Protein AF-A0A812YPP9-F1 (afdb_monomer)

pLDDT: mean 73.92, std 15.11, range [42.84, 91.38]

Mean predicted aligned error: 13.45 Å

Structure (mmCIF, N/CA/C/O backbone):
data_AF-A0A812YPP9-F1
#
_entry.id   AF-A0A812YPP9-F1
#
loop_
_atom_site.group_PDB
_atom_site.id
_atom_site.type_symbol
_atom_site.label_atom_id
_atom_site.label_alt_id
_atom_site.label_comp_id
_atom_site.label_asym_id
_atom_site.label_entity_id
_atom_site.label_seq_id
_atom_site.pdbx_PDB_ins_code
_atom_site.Cartn_x
_atom_site.Cartn_y
_atom_site.Cartn_z
_atom_site.occupancy
_atom_site.B_iso_or_equiv
_atom_site.auth_seq_id
_atom_site.auth_comp_id
_atom_site.auth_asym_id
_atom_site.auth_atom_id
_atom_site.pdbx_PDB_model_num
ATOM 1 N N . MET A 1 1 ? -14.961 -15.047 36.875 1.00 61.28 1 MET A N 1
ATOM 2 C CA . MET A 1 1 ? -14.363 -13.743 36.516 1.00 61.28 1 MET A CA 1
ATOM 3 C C . MET A 1 1 ? -15.238 -12.659 37.093 1.00 61.28 1 MET A C 1
ATOM 5 O O . MET A 1 1 ? -16.449 -12.735 36.910 1.00 61.28 1 MET A O 1
ATOM 9 N N . GLN A 1 2 ? -14.657 -11.717 37.831 1.00 86.06 2 GLN A N 1
ATOM 10 C CA . GLN A 1 2 ? -15.403 -10.558 38.313 1.00 86.06 2 GLN A CA 1
ATOM 11 C C . GLN A 1 2 ? -15.608 -9.584 37.143 1.00 86.06 2 GLN A C 1
ATOM 13 O O . GLN A 1 2 ? -14.810 -9.573 36.206 1.00 86.06 2 GLN A O 1
ATOM 18 N N . SER A 1 3 ? -16.679 -8.783 37.171 1.00 84.62 3 SER A N 1
ATOM 19 C CA . SER A 1 3 ? -16.986 -7.816 36.100 1.00 84.62 3 SER A CA 1
ATOM 20 C C . SER A 1 3 ? -15.783 -6.920 35.783 1.00 84.62 3 SER A C 1
ATOM 22 O O . SER A 1 3 ? -15.477 -6.711 34.615 1.00 84.62 3 SER A O 1
ATOM 24 N N . ALA A 1 4 ? -15.055 -6.485 36.818 1.00 85.12 4 ALA A N 1
ATOM 25 C CA . ALA A 1 4 ? -13.872 -5.632 36.711 1.00 85.12 4 ALA A CA 1
ATOM 26 C C . ALA A 1 4 ? -12.718 -6.265 35.908 1.00 85.12 4 ALA A C 1
ATOM 28 O O . ALA A 1 4 ? -12.114 -5.586 35.081 1.00 85.12 4 ALA A O 1
ATOM 29 N N . ASP A 1 5 ? -12.443 -7.563 36.083 1.00 85.69 5 ASP A N 1
ATOM 30 C CA . ASP A 1 5 ? -11.369 -8.255 35.348 1.00 85.69 5 ASP A CA 1
ATOM 31 C C . ASP A 1 5 ? -11.641 -8.252 33.838 1.00 85.69 5 ASP A C 1
ATOM 33 O O . ASP A 1 5 ? -10.737 -8.081 33.019 1.00 85.69 5 ASP A O 1
ATOM 37 N N . MET A 1 6 ? -12.914 -8.420 33.467 1.00 83.19 6 MET A N 1
ATOM 38 C CA . MET A 1 6 ? -13.353 -8.386 32.075 1.00 83.19 6 MET A CA 1
ATOM 39 C C . MET A 1 6 ? -13.242 -6.976 31.483 1.00 83.19 6 MET A C 1
ATOM 41 O O . MET A 1 6 ? -12.808 -6.833 30.341 1.00 83.19 6 MET A O 1
ATOM 45 N N . GLU A 1 7 ? -13.593 -5.935 32.248 1.00 83.56 7 GLU A N 1
ATOM 46 C CA . GLU A 1 7 ? -13.455 -4.538 31.809 1.00 83.56 7 GLU A CA 1
ATOM 47 C C . GLU A 1 7 ? -12.002 -4.175 31.491 1.00 83.56 7 GLU A C 1
ATOM 49 O O . GLU A 1 7 ? -11.736 -3.502 30.490 1.00 83.56 7 GLU A O 1
ATOM 54 N N . ILE A 1 8 ? -11.077 -4.626 32.344 1.00 84.94 8 ILE A N 1
ATOM 55 C CA . ILE A 1 8 ? -9.637 -4.410 32.190 1.00 84.94 8 ILE A CA 1
ATOM 56 C C . ILE A 1 8 ? -9.137 -5.148 30.948 1.00 84.94 8 ILE A C 1
ATOM 58 O O . ILE A 1 8 ? -8.494 -4.538 30.097 1.00 84.94 8 ILE A O 1
ATOM 62 N N . ALA A 1 9 ? -9.488 -6.429 30.792 1.00 83.62 9 ALA A N 1
ATOM 63 C CA . ALA A 1 9 ? -9.069 -7.229 29.643 1.00 83.62 9 ALA A CA 1
ATOM 64 C C . ALA A 1 9 ? -9.559 -6.647 28.304 1.00 83.62 9 ALA A C 1
ATOM 66 O O . ALA A 1 9 ? -8.799 -6.585 27.336 1.00 83.62 9 ALA A O 1
ATOM 67 N N . LEU A 1 10 ? -10.810 -6.179 28.244 1.00 82.00 10 LEU A N 1
ATOM 68 C CA . LEU A 1 10 ? -11.369 -5.548 27.045 1.00 82.00 10 LEU A CA 1
ATOM 69 C C . LEU A 1 10 ? -10.687 -4.218 26.722 1.00 82.00 10 LEU A C 1
ATOM 71 O O . LEU A 1 10 ? -10.383 -3.954 25.558 1.00 82.00 10 LEU A O 1
ATOM 75 N N . PHE A 1 11 ? -10.415 -3.398 27.739 1.00 83.62 11 PHE A N 1
ATOM 76 C CA . PHE A 1 11 ? -9.681 -2.149 27.556 1.00 83.62 11 PHE A CA 1
ATOM 77 C C . PHE A 1 11 ? -8.270 -2.401 27.013 1.00 83.62 11 PHE A C 1
ATOM 79 O O . PHE A 1 11 ? -7.888 -1.794 26.012 1.00 83.62 11 PHE A O 1
ATOM 86 N N . SER A 1 12 ? -7.530 -3.343 27.610 1.00 85.75 12 SER A N 1
ATOM 87 C CA . SER A 1 12 ? -6.204 -3.749 27.130 1.00 85.75 12 SER A CA 1
ATOM 88 C C . SER A 1 12 ? -6.252 -4.251 25.687 1.00 85.75 12 SER A C 1
ATOM 90 O O . SER A 1 12 ? -5.455 -3.809 24.864 1.00 85.75 12 SER A O 1
ATOM 92 N N . CYS A 1 13 ? -7.235 -5.085 25.338 1.00 84.50 13 CYS A N 1
ATOM 93 C CA . CYS A 1 13 ? -7.406 -5.584 23.973 1.00 84.50 13 CYS A CA 1
ATOM 94 C C . CYS A 1 13 ? -7.647 -4.451 22.955 1.00 84.50 13 CYS A C 1
ATOM 96 O O . CYS A 1 13 ? -7.034 -4.426 21.885 1.00 84.50 13 CYS A O 1
ATOM 98 N N . LEU A 1 14 ? -8.505 -3.479 23.284 1.00 83.88 14 LEU A N 1
ATOM 99 C CA . LEU A 1 14 ? -8.743 -2.315 22.423 1.00 83.88 14 LEU A CA 1
ATOM 100 C C . LEU A 1 14 ? -7.491 -1.444 22.271 1.00 83.88 14 LEU A C 1
ATOM 102 O O . LEU A 1 14 ? -7.200 -0.958 21.171 1.00 83.88 14 LEU A O 1
ATOM 106 N N . GLN A 1 15 ? -6.750 -1.253 23.360 1.00 86.44 15 GLN A N 1
ATOM 107 C CA . GLN A 1 15 ? -5.508 -0.493 23.359 1.00 86.44 15 GLN A CA 1
ATOM 108 C C . GLN A 1 15 ? -4.454 -1.160 22.468 1.00 86.44 15 GLN A C 1
ATOM 110 O O . GLN A 1 15 ? -3.922 -0.504 21.575 1.00 86.44 15 GLN A O 1
ATOM 115 N N . GLU A 1 16 ? -4.224 -2.465 22.633 1.00 88.00 16 GLU A N 1
ATOM 116 C CA . GLU A 1 16 ? -3.312 -3.252 21.794 1.00 88.00 16 GLU A CA 1
ATOM 117 C C . GLU A 1 16 ? -3.699 -3.185 20.315 1.00 88.00 16 GLU A C 1
ATOM 119 O O . GLU A 1 16 ? -2.850 -2.935 19.456 1.00 88.00 16 GLU A O 1
ATOM 124 N N . ARG A 1 17 ? -4.995 -3.327 20.007 1.00 87.75 17 ARG A N 1
ATOM 125 C CA . ARG A 1 17 ? -5.511 -3.182 18.640 1.00 87.75 17 ARG A CA 1
ATOM 126 C C . ARG A 1 17 ? -5.185 -1.809 18.054 1.00 87.75 17 ARG A C 1
ATOM 128 O O . ARG A 1 17 ? -4.778 -1.720 16.898 1.00 87.75 17 ARG A O 1
ATOM 135 N N . THR A 1 18 ? -5.357 -0.746 18.833 1.00 88.25 18 THR A N 1
ATOM 136 C CA . THR A 1 18 ? -5.074 0.627 18.387 1.00 88.25 18 THR A CA 1
ATOM 137 C C . THR A 1 18 ? -3.580 0.841 18.160 1.00 88.25 18 THR A C 1
ATOM 139 O O . THR A 1 18 ? -3.194 1.415 17.145 1.00 88.25 18 THR A O 1
ATOM 142 N N . SER A 1 19 ? -2.728 0.314 19.043 1.00 89.38 19 SER A N 1
ATOM 143 C CA . SER A 1 19 ? -1.274 0.340 18.859 1.00 89.38 19 SER A CA 1
ATOM 144 C C . SER A 1 19 ? -0.834 -0.418 17.604 1.00 89.38 19 SER A C 1
ATOM 146 O O . SER A 1 19 ? 0.008 0.077 16.858 1.00 89.38 19 SER A O 1
ATOM 148 N N . LEU A 1 20 ? -1.428 -1.583 17.327 1.00 88.88 20 LEU A N 1
ATOM 149 C CA . LEU A 1 20 ? -1.139 -2.357 16.118 1.00 88.88 20 LEU A CA 1
ATOM 150 C C . LEU A 1 20 ? -1.561 -1.610 14.845 1.00 88.88 20 LEU A C 1
ATOM 152 O O . LEU A 1 20 ? -0.815 -1.584 13.868 1.00 88.88 20 LEU A O 1
ATOM 156 N N . LEU A 1 21 ? -2.741 -0.985 14.861 1.00 88.88 21 LEU A N 1
ATOM 157 C CA . LEU A 1 21 ? -3.223 -0.142 13.767 1.00 88.88 21 LEU A CA 1
ATOM 158 C C . LEU A 1 21 ? -2.260 1.012 13.484 1.00 88.88 21 LEU A C 1
ATOM 160 O O . LEU A 1 21 ? -1.874 1.206 12.334 1.00 88.88 21 LEU A O 1
ATOM 164 N N . GLN A 1 22 ? -1.820 1.723 14.524 1.00 91.38 22 GLN A N 1
ATOM 165 C CA . GLN A 1 22 ? -0.862 2.816 14.373 1.00 91.38 22 GLN A CA 1
ATOM 166 C C . GLN A 1 22 ? 0.475 2.326 13.808 1.00 91.38 22 GLN A C 1
ATOM 168 O O . GLN A 1 22 ? 0.988 2.907 12.857 1.00 91.38 22 GLN A O 1
ATOM 173 N N . PHE A 1 23 ? 0.994 1.204 14.315 1.00 90.38 23 PHE A N 1
ATOM 174 C CA . PHE A 1 23 ? 2.202 0.586 13.771 1.00 90.38 23 PHE A CA 1
ATOM 175 C C . PHE A 1 23 ? 2.061 0.256 12.276 1.00 90.38 23 PHE A C 1
ATOM 177 O O . PHE A 1 23 ? 2.985 0.496 11.498 1.00 90.38 23 PHE A O 1
ATOM 184 N N . MET A 1 24 ? 0.907 -0.267 11.847 1.00 88.12 24 MET A N 1
ATOM 185 C CA . MET A 1 24 ? 0.655 -0.533 10.428 1.00 88.12 24 MET A CA 1
ATOM 186 C C . MET A 1 24 ? 0.597 0.751 9.600 1.00 88.12 24 MET A C 1
ATOM 188 O O . MET A 1 24 ? 1.150 0.770 8.504 1.00 88.12 24 MET A O 1
ATOM 192 N N . VAL A 1 25 ? -0.022 1.821 10.104 1.00 89.75 25 VAL A N 1
ATOM 193 C CA . VAL A 1 25 ? -0.017 3.136 9.441 1.00 89.75 25 VAL A CA 1
ATOM 194 C C . VAL A 1 25 ? 1.412 3.636 9.251 1.00 89.75 25 VAL A C 1
ATOM 196 O O . VAL A 1 25 ? 1.770 4.043 8.143 1.00 89.75 25 VAL A O 1
ATOM 199 N N . ASP A 1 26 ? 2.238 3.567 10.294 1.00 90.06 26 ASP A N 1
ATOM 200 C CA . ASP A 1 26 ? 3.627 4.025 10.256 1.00 90.06 26 ASP A CA 1
ATOM 201 C C . ASP A 1 26 ? 4.450 3.198 9.255 1.00 90.06 26 ASP A C 1
ATOM 203 O O . ASP A 1 26 ? 5.167 3.753 8.418 1.00 90.06 26 ASP A O 1
ATOM 207 N N . LEU A 1 27 ? 4.290 1.869 9.272 1.00 87.38 27 LEU A N 1
ATOM 208 C CA . LEU A 1 27 ? 4.942 0.957 8.331 1.00 87.38 27 LEU A CA 1
ATOM 209 C C . LEU A 1 27 ? 4.521 1.233 6.881 1.00 87.38 27 LEU A C 1
ATOM 211 O O . LEU A 1 27 ? 5.375 1.349 6.001 1.00 87.38 27 LEU A O 1
ATOM 215 N N . LEU A 1 28 ? 3.218 1.343 6.616 1.00 86.56 28 LEU A N 1
ATOM 216 C CA . LEU A 1 28 ? 2.691 1.603 5.276 1.00 86.56 28 LEU A CA 1
ATOM 217 C C . LEU A 1 28 ? 3.130 2.976 4.754 1.00 86.56 28 LEU A C 1
ATOM 219 O O . LEU A 1 28 ? 3.495 3.099 3.586 1.00 86.56 28 LEU A O 1
ATOM 223 N N . SER A 1 29 ? 3.165 3.988 5.621 1.00 86.69 29 SER A N 1
ATOM 224 C CA . SER A 1 29 ? 3.647 5.331 5.283 1.00 86.69 29 SER A CA 1
ATOM 225 C C . SER A 1 29 ? 5.145 5.327 4.970 1.00 86.69 29 SER A C 1
ATOM 227 O O . SER A 1 29 ? 5.577 5.923 3.981 1.00 86.69 29 SER A O 1
ATOM 229 N N . ALA A 1 30 ? 5.947 4.592 5.749 1.00 85.81 30 ALA A N 1
ATOM 230 C CA . ALA A 1 30 ? 7.367 4.404 5.467 1.00 85.81 30 ALA A CA 1
ATOM 231 C C . ALA A 1 30 ? 7.578 3.721 4.104 1.00 85.81 30 ALA A C 1
ATOM 233 O O . ALA A 1 30 ? 8.370 4.191 3.284 1.00 85.81 30 ALA A O 1
ATOM 234 N N . LEU A 1 31 ? 6.814 2.668 3.802 1.00 83.44 31 LEU A N 1
ATOM 235 C CA . LEU A 1 31 ? 6.856 2.007 2.495 1.00 83.44 31 LEU A CA 1
ATOM 236 C C . LEU A 1 31 ? 6.439 2.943 1.357 1.00 83.44 31 LEU A C 1
ATOM 238 O O . LEU A 1 31 ? 7.065 2.926 0.299 1.00 83.44 31 LEU A O 1
ATOM 242 N N . GLN A 1 32 ? 5.444 3.805 1.577 1.00 83.81 32 GLN A N 1
ATOM 243 C CA . GLN A 1 32 ? 5.037 4.808 0.599 1.00 83.81 32 GLN A CA 1
ATOM 244 C C . GLN A 1 32 ? 6.221 5.703 0.212 1.00 83.81 32 GLN A C 1
ATOM 246 O O . GLN A 1 32 ? 6.510 5.860 -0.971 1.00 83.81 32 GLN A O 1
ATOM 251 N N . THR A 1 33 ? 6.966 6.232 1.186 1.00 81.94 33 THR A N 1
ATOM 252 C CA . THR A 1 33 ? 8.121 7.101 0.890 1.00 81.94 33 THR A CA 1
ATOM 253 C C . THR A 1 33 ? 9.187 6.420 0.025 1.00 81.94 33 THR A C 1
ATOM 255 O O . THR A 1 33 ? 9.741 7.059 -0.869 1.00 81.94 33 THR A O 1
ATOM 258 N N . LEU A 1 34 ? 9.403 5.109 0.196 1.00 76.75 34 LEU A N 1
ATOM 259 C CA . LEU A 1 34 ? 10.328 4.324 -0.632 1.00 76.75 34 LEU A CA 1
ATOM 260 C C . LEU A 1 34 ? 9.875 4.188 -2.094 1.00 76.75 34 LEU A C 1
ATOM 262 O O . LEU A 1 34 ? 10.718 4.080 -2.984 1.00 76.75 34 LEU A O 1
ATOM 266 N N . PHE A 1 35 ? 8.566 4.188 -2.358 1.00 71.81 35 PHE A N 1
ATOM 267 C CA . PHE A 1 35 ? 8.031 4.062 -3.716 1.00 71.81 35 PHE A CA 1
ATOM 268 C C . PHE A 1 35 ? 7.999 5.387 -4.489 1.00 71.81 35 PHE A C 1
ATOM 270 O O . PHE A 1 35 ? 8.126 5.374 -5.714 1.00 71.81 35 PHE A O 1
ATOM 277 N N . TYR A 1 36 ? 7.832 6.521 -3.801 1.00 69.56 36 TYR A N 1
ATOM 278 C CA . TYR A 1 36 ? 7.693 7.839 -4.438 1.00 69.56 36 TYR A CA 1
ATOM 279 C C . TYR A 1 36 ? 9.019 8.567 -4.672 1.00 69.56 36 TYR A C 1
ATOM 281 O O . TYR A 1 36 ? 9.079 9.429 -5.548 1.00 69.56 36 TYR A O 1
ATOM 289 N N . ASP A 1 37 ? 10.087 8.194 -3.964 1.00 65.00 37 ASP A N 1
ATOM 290 C CA . ASP A 1 37 ? 11.436 8.673 -4.254 1.00 65.00 37 ASP A CA 1
ATOM 291 C C . ASP A 1 37 ? 12.317 7.531 -4.801 1.00 65.00 37 ASP A C 1
ATOM 293 O O . ASP A 1 37 ? 13.102 6.939 -4.063 1.00 65.00 37 ASP A O 1
ATOM 297 N N . PRO A 1 38 ? 12.238 7.186 -6.107 1.00 55.09 38 PRO A N 1
ATOM 298 C CA . PRO A 1 38 ? 13.111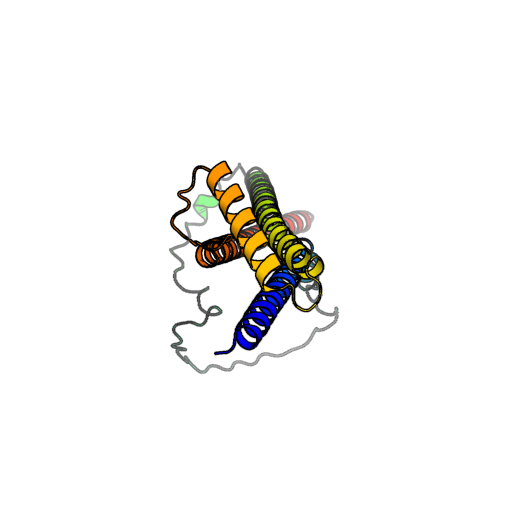 6.176 -6.715 1.00 55.09 38 PRO A CA 1
ATOM 299 C C . PRO A 1 38 ? 14.564 6.666 -6.889 1.00 55.09 38 PRO A C 1
ATOM 301 O O . PRO A 1 38 ? 15.415 5.948 -7.438 1.00 55.09 38 PRO A O 1
ATOM 304 N N . THR A 1 39 ? 14.871 7.890 -6.447 1.00 51.69 39 THR A N 1
ATOM 305 C CA . THR A 1 39 ? 16.166 8.550 -6.625 1.00 51.69 39 THR A CA 1
ATOM 306 C C . THR A 1 39 ? 17.359 7.836 -5.961 1.00 51.69 39 THR A C 1
ATOM 308 O O . THR A 1 39 ? 18.440 7.887 -6.564 1.00 51.69 39 THR A O 1
ATOM 311 N N . PRO A 1 40 ? 17.266 7.098 -4.827 1.00 49.06 40 PRO A N 1
ATOM 312 C CA . PRO A 1 40 ? 18.437 6.397 -4.307 1.00 49.06 40 PRO A CA 1
ATOM 313 C C . PRO A 1 40 ? 18.853 5.228 -5.217 1.00 49.06 40 PRO A C 1
ATOM 315 O O . PRO A 1 40 ? 20.046 4.992 -5.399 1.00 49.06 40 PRO A O 1
ATOM 318 N N . PHE A 1 41 ? 17.920 4.552 -5.898 1.00 45.41 41 PHE A N 1
ATOM 319 C CA . PHE A 1 41 ? 18.257 3.395 -6.742 1.00 45.41 41 PHE A CA 1
ATOM 320 C C . PHE A 1 41 ? 18.772 3.775 -8.134 1.00 45.41 41 PHE A C 1
ATOM 322 O O . PHE A 1 41 ? 19.609 3.068 -8.702 1.00 45.41 41 PHE A O 1
ATOM 329 N N . THR A 1 42 ? 18.322 4.903 -8.689 1.00 46.97 42 THR A N 1
ATOM 330 C CA . THR A 1 42 ? 18.809 5.393 -9.991 1.00 46.97 42 THR A CA 1
ATOM 331 C C . THR A 1 42 ? 20.168 6.086 -9.890 1.00 46.97 42 THR A C 1
ATOM 333 O O . THR A 1 42 ? 20.981 5.955 -10.808 1.00 46.97 42 THR A O 1
ATOM 336 N N . ARG A 1 43 ? 20.475 6.762 -8.773 1.00 48.59 43 ARG A N 1
ATOM 337 C CA . ARG A 1 43 ? 21.775 7.435 -8.593 1.00 48.59 43 ARG A CA 1
ATOM 338 C C . ARG A 1 43 ? 22.917 6.479 -8.238 1.00 48.59 43 ARG A C 1
ATOM 340 O O . ARG A 1 43 ? 24.048 6.716 -8.659 1.00 48.59 43 ARG A O 1
ATOM 347 N N . LEU A 1 44 ? 22.643 5.369 -7.547 1.00 48.94 44 LEU A N 1
ATOM 348 C CA . LEU A 1 44 ? 23.690 4.454 -7.066 1.00 48.94 44 LEU A CA 1
ATOM 349 C C . LEU A 1 44 ? 24.365 3.594 -8.154 1.00 48.94 44 LEU A C 1
ATOM 351 O O . LEU A 1 44 ? 25.415 3.017 -7.886 1.00 48.94 44 LEU A O 1
ATOM 355 N N . ARG A 1 45 ? 23.835 3.510 -9.387 1.00 49.00 45 ARG A N 1
ATOM 356 C CA . ARG A 1 45 ? 24.428 2.665 -10.454 1.00 49.00 45 ARG A CA 1
ATOM 357 C C . ARG A 1 45 ? 24.929 3.385 -11.708 1.00 49.00 45 ARG A C 1
ATOM 359 O O . ARG A 1 45 ? 25.425 2.719 -12.611 1.00 49.00 45 ARG A O 1
ATOM 366 N N . LEU A 1 46 ? 24.875 4.718 -11.764 1.00 47.47 46 LEU A N 1
ATOM 367 C CA . LEU A 1 46 ? 25.415 5.488 -12.899 1.00 47.47 46 LEU A CA 1
ATOM 368 C C . LEU A 1 46 ? 26.792 6.110 -12.648 1.00 47.47 46 LEU A C 1
ATOM 370 O O . LEU A 1 46 ? 27.337 6.750 -13.547 1.00 47.47 46 LEU A O 1
ATOM 374 N N . ARG A 1 47 ? 27.436 5.818 -11.511 1.00 45.84 47 ARG A N 1
ATOM 375 C CA . ARG A 1 47 ? 28.903 5.856 -11.439 1.00 45.84 47 ARG A CA 1
ATOM 376 C C . ARG A 1 47 ? 29.447 4.645 -12.206 1.00 45.84 47 ARG A C 1
ATOM 378 O O . ARG A 1 47 ? 30.000 3.709 -11.643 1.00 45.84 47 ARG A O 1
ATOM 385 N N . SER A 1 48 ? 29.230 4.656 -13.523 1.00 45.22 48 SER A N 1
ATOM 386 C CA . SER A 1 48 ? 30.067 3.922 -14.460 1.00 45.22 48 SER A CA 1
ATOM 387 C C . SER A 1 48 ? 31.483 4.329 -14.100 1.00 45.22 48 SER A C 1
ATOM 389 O O . SER A 1 48 ? 31.822 5.502 -14.240 1.00 45.22 48 SER A O 1
ATOM 391 N N . ALA A 1 49 ? 32.255 3.399 -13.544 1.00 48.16 49 ALA A N 1
ATOM 392 C CA . ALA A 1 49 ? 33.670 3.591 -13.317 1.00 48.16 49 ALA A CA 1
ATOM 393 C C . ALA A 1 49 ? 34.267 3.993 -14.665 1.00 48.16 49 ALA A C 1
ATOM 395 O O . ALA A 1 49 ? 34.451 3.160 -15.549 1.00 48.16 49 ALA A O 1
ATOM 396 N N . SER A 1 50 ? 34.474 5.293 -14.868 1.00 49.50 50 SER A N 1
ATOM 397 C CA . SER A 1 50 ? 35.415 5.767 -15.859 1.00 49.50 50 SER A CA 1
ATOM 398 C C . SER A 1 50 ? 36.728 5.103 -15.458 1.00 49.50 50 SER A C 1
ATOM 400 O O . SER A 1 50 ? 37.193 5.375 -14.343 1.00 49.50 50 SER A O 1
ATOM 402 N N . PRO A 1 51 ? 37.278 4.175 -16.262 1.00 56.00 51 PRO A N 1
ATOM 403 C CA . PRO A 1 51 ? 38.579 3.619 -15.949 1.00 56.00 51 PRO A CA 1
ATOM 404 C C . PRO A 1 51 ? 39.536 4.805 -15.793 1.00 56.00 51 PRO A C 1
ATOM 406 O O . PRO A 1 51 ? 39.472 5.732 -16.609 1.00 56.00 51 PRO A O 1
ATOM 409 N N . PRO A 1 52 ? 40.351 4.842 -14.726 1.00 57.41 52 PRO A N 1
ATOM 410 C CA . PRO A 1 52 ? 41.296 5.927 -14.543 1.00 57.41 52 PRO A CA 1
ATOM 411 C C . PRO A 1 52 ? 42.148 6.040 -15.817 1.00 57.41 52 PRO A C 1
ATOM 413 O O . PRO A 1 52 ? 42.637 5.015 -16.310 1.00 57.41 52 PRO A O 1
ATOM 416 N N . PRO A 1 53 ? 42.292 7.243 -16.397 1.00 50.72 53 PRO A N 1
ATOM 417 C CA . PRO A 1 53 ? 43.158 7.431 -17.549 1.00 50.72 53 PRO A CA 1
ATOM 418 C C . PRO A 1 53 ? 44.592 7.135 -17.093 1.00 50.72 53 PRO A C 1
ATOM 420 O O . PRO A 1 53 ? 45.170 7.913 -16.343 1.00 50.72 53 PRO A O 1
ATOM 423 N N . GLY A 1 54 ? 45.143 5.977 -17.476 1.00 56.53 54 GLY A N 1
ATOM 424 C CA . GLY A 1 54 ? 46.541 5.649 -17.169 1.00 56.53 54 GLY A CA 1
ATOM 425 C C . GLY A 1 54 ? 46.939 4.175 -17.054 1.00 56.53 54 GLY A C 1
ATOM 426 O O . GLY A 1 54 ? 48.132 3.902 -16.998 1.00 56.53 54 GLY A O 1
ATOM 427 N N . ALA A 1 55 ? 46.023 3.200 -17.052 1.00 53.19 55 ALA A N 1
ATOM 428 C CA . ALA A 1 55 ? 46.412 1.787 -16.905 1.00 53.19 55 ALA A CA 1
ATOM 429 C C . ALA A 1 55 ? 46.838 1.138 -18.240 1.00 53.19 55 ALA A C 1
ATOM 431 O O . ALA A 1 55 ? 46.199 0.218 -18.750 1.00 53.19 55 ALA A O 1
ATOM 432 N N . ALA A 1 56 ? 47.941 1.619 -18.811 1.00 63.03 56 ALA A N 1
ATOM 433 C CA . ALA A 1 56 ? 48.712 0.866 -19.789 1.00 63.03 56 ALA A CA 1
ATOM 434 C C . ALA A 1 56 ? 49.610 -0.132 -19.038 1.00 63.03 56 ALA A C 1
ATOM 436 O O . ALA A 1 56 ? 50.571 0.265 -18.385 1.00 63.03 56 ALA A O 1
ATOM 437 N N . GLY A 1 57 ? 49.324 -1.435 -19.123 1.00 52.88 57 GLY A N 1
ATOM 438 C CA . GLY A 1 57 ? 50.252 -2.440 -18.600 1.00 52.88 57 GLY A CA 1
ATOM 439 C C . GLY A 1 57 ? 49.710 -3.866 -18.528 1.00 52.88 57 GLY A C 1
ATOM 440 O O . GLY A 1 57 ? 48.879 -4.155 -17.684 1.00 52.88 57 GLY A O 1
ATOM 441 N N . ARG A 1 58 ? 50.236 -4.731 -19.415 1.00 56.72 58 ARG A N 1
ATOM 442 C CA . ARG A 1 58 ? 50.666 -6.143 -19.214 1.00 56.72 58 ARG A CA 1
ATOM 443 C C . ARG A 1 58 ? 49.913 -6.970 -18.143 1.00 56.72 58 ARG A C 1
ATOM 445 O O . ARG A 1 58 ? 49.891 -6.608 -16.985 1.00 56.72 58 ARG A O 1
ATOM 452 N N . ARG A 1 59 ? 49.480 -8.212 -18.384 1.00 46.47 59 ARG A N 1
ATOM 453 C CA . ARG A 1 59 ? 50.226 -9.345 -18.968 1.00 46.47 59 ARG A CA 1
ATOM 454 C C . ARG A 1 59 ? 49.260 -10.524 -19.169 1.00 46.47 59 ARG A C 1
ATOM 456 O O . ARG A 1 59 ? 48.300 -10.681 -18.425 1.00 46.47 59 ARG A O 1
ATOM 463 N N . ARG A 1 60 ? 49.568 -11.365 -20.160 1.00 59.09 60 ARG A N 1
ATOM 464 C CA . ARG A 1 60 ? 48.957 -12.681 -20.398 1.00 59.09 60 ARG A CA 1
ATOM 465 C C . ARG A 1 60 ? 49.091 -13.570 -19.156 1.00 59.09 60 ARG A C 1
ATOM 467 O O . ARG A 1 60 ? 50.213 -13.758 -18.698 1.00 59.09 60 ARG A O 1
ATOM 474 N N . SER A 1 61 ? 47.992 -14.190 -18.735 1.00 44.41 61 SER A N 1
ATOM 475 C CA . SER A 1 61 ? 48.014 -15.466 -18.014 1.00 44.41 61 SER A CA 1
ATOM 476 C C . SER A 1 61 ? 47.006 -16.410 -18.653 1.00 44.41 61 SER A C 1
ATOM 478 O O . SER A 1 61 ? 45.796 -16.244 -18.542 1.00 44.41 61 SER A O 1
ATOM 480 N N . THR A 1 62 ? 47.545 -17.386 -19.373 1.00 59.09 62 THR A N 1
ATOM 481 C CA . THR A 1 62 ? 46.867 -18.600 -19.808 1.00 59.09 62 THR A CA 1
ATOM 482 C C . THR A 1 62 ? 46.778 -19.535 -18.608 1.00 59.09 62 THR A C 1
ATOM 484 O O . THR A 1 62 ? 47.787 -20.118 -18.222 1.00 59.09 62 THR A O 1
ATOM 487 N N . SER A 1 63 ? 45.593 -19.682 -18.023 1.00 49.59 63 SER A N 1
ATOM 488 C CA . SER A 1 63 ? 45.297 -20.810 -17.140 1.00 49.59 63 SER A CA 1
ATOM 489 C C . SER A 1 63 ? 44.039 -21.494 -17.657 1.00 49.59 63 SER A C 1
ATOM 491 O O . SER A 1 63 ? 42.928 -20.981 -17.539 1.00 49.59 63 SER A O 1
ATOM 493 N N . ARG A 1 64 ? 44.268 -22.608 -18.354 1.00 60.81 64 ARG A N 1
ATOM 494 C CA . ARG A 1 64 ? 43.281 -23.651 -18.626 1.00 60.81 64 ARG A CA 1
ATOM 495 C C . ARG A 1 64 ? 43.168 -24.478 -17.350 1.00 60.81 64 ARG A C 1
ATOM 497 O O . ARG A 1 64 ? 44.212 -24.977 -16.959 1.00 60.81 64 ARG A O 1
ATOM 504 N N . GLU A 1 65 ? 41.966 -2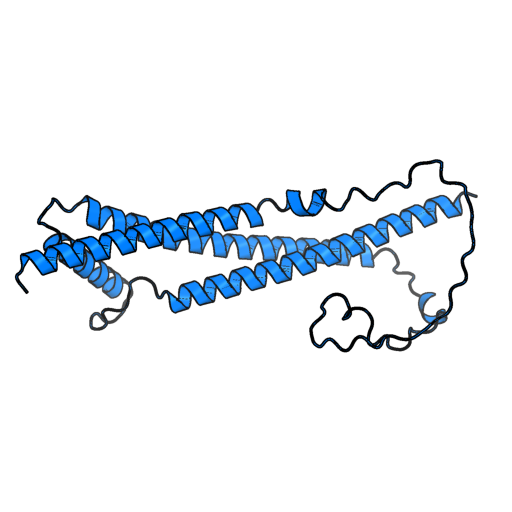4.645 -16.785 1.00 51.41 65 GLU A N 1
ATOM 505 C CA . GLU A 1 65 ? 41.413 -25.922 -16.267 1.00 51.41 65 GLU A CA 1
ATOM 506 C C . GLU A 1 65 ? 40.032 -25.743 -15.581 1.00 51.41 65 GLU A C 1
ATOM 508 O O . GLU A 1 65 ? 39.577 -24.604 -15.470 1.00 51.41 65 GLU A O 1
ATOM 513 N N . PRO A 1 66 ? 39.244 -26.811 -15.306 1.00 58.78 66 PRO A N 1
ATOM 514 C CA . PRO A 1 66 ? 38.044 -27.077 -16.095 1.00 58.78 66 PRO A CA 1
ATOM 515 C C . PRO A 1 66 ? 36.722 -27.070 -15.295 1.00 58.78 66 PRO A C 1
ATOM 517 O O . PRO A 1 66 ? 36.670 -27.306 -14.094 1.00 58.78 66 PRO A O 1
ATOM 520 N N . THR A 1 67 ? 35.630 -26.827 -16.027 1.00 53.59 67 THR A N 1
ATOM 521 C CA . THR A 1 67 ? 34.263 -27.356 -15.827 1.00 53.59 67 THR A CA 1
ATOM 522 C C . THR A 1 67 ? 33.833 -27.746 -14.403 1.00 53.59 67 THR A C 1
ATOM 524 O O . THR A 1 67 ? 33.589 -28.920 -14.125 1.00 53.59 67 THR A O 1
ATOM 527 N N . HIS A 1 68 ? 33.587 -26.767 -13.532 1.00 52.09 68 HIS A N 1
ATOM 528 C CA . HIS A 1 68 ? 32.680 -26.976 -12.401 1.00 52.09 68 HIS A CA 1
ATOM 529 C C . HIS A 1 68 ? 31.237 -26.754 -12.874 1.00 52.09 68 HIS A C 1
ATOM 531 O O . HIS A 1 68 ? 30.786 -25.623 -13.059 1.00 52.09 68 HIS A O 1
ATOM 537 N N . ARG A 1 69 ? 30.502 -27.850 -13.104 1.00 54.84 69 ARG A N 1
ATOM 538 C CA . ARG A 1 69 ? 29.044 -27.817 -13.285 1.00 54.84 69 ARG A CA 1
ATOM 539 C C . ARG A 1 69 ? 28.402 -27.406 -11.958 1.00 54.84 69 ARG A C 1
ATOM 541 O O . ARG A 1 69 ? 28.224 -28.232 -11.070 1.00 54.84 69 ARG A O 1
ATOM 548 N N . HIS A 1 70 ? 28.065 -26.128 -11.820 1.00 54.25 70 HIS A N 1
ATOM 549 C CA . HIS A 1 70 ? 27.265 -25.628 -10.704 1.00 54.25 70 HIS A CA 1
ATOM 550 C C . HIS A 1 70 ? 25.794 -26.033 -10.905 1.00 54.25 70 HIS A C 1
ATOM 552 O O . HIS A 1 70 ? 25.039 -25.358 -11.601 1.00 54.25 70 HIS A O 1
ATOM 558 N N . LEU A 1 71 ? 25.379 -27.150 -10.305 1.00 54.12 71 LEU A N 1
ATOM 559 C CA . LEU A 1 71 ? 23.966 -27.493 -10.134 1.00 54.12 71 LEU A CA 1
ATOM 560 C C . LEU A 1 71 ? 23.421 -26.757 -8.902 1.00 54.12 71 LEU A C 1
ATOM 562 O O . LEU A 1 71 ? 23.491 -27.255 -7.784 1.00 54.12 71 LEU A O 1
ATOM 566 N N . HIS A 1 72 ? 22.865 -25.565 -9.111 1.00 59.12 72 HIS A N 1
ATOM 567 C CA . HIS A 1 72 ? 21.980 -24.927 -8.137 1.00 59.12 72 HIS A CA 1
ATOM 568 C C . HIS A 1 72 ? 20.635 -24.645 -8.795 1.00 59.12 72 HIS A C 1
ATOM 570 O O . HIS A 1 72 ? 20.504 -23.712 -9.589 1.00 59.12 72 HIS A O 1
ATOM 576 N N . SER A 1 73 ? 19.616 -25.423 -8.432 1.00 50.47 73 SER A N 1
ATOM 577 C CA . SER A 1 73 ? 18.230 -25.016 -8.642 1.00 50.47 73 SER A CA 1
ATOM 578 C C . SER A 1 73 ? 17.963 -23.791 -7.759 1.00 50.47 73 SER A C 1
ATOM 580 O O . SER A 1 73 ? 17.815 -23.924 -6.547 1.00 50.47 73 SER A O 1
ATOM 582 N N . GLY A 1 74 ? 17.968 -22.591 -8.347 1.00 57.50 74 GLY A N 1
ATOM 583 C CA . GLY A 1 74 ? 17.557 -21.358 -7.658 1.00 57.50 74 GLY A CA 1
ATOM 584 C C . GLY A 1 74 ? 18.549 -20.191 -7.669 1.00 57.50 74 GLY A C 1
ATOM 585 O O . GLY A 1 74 ? 18.246 -19.146 -7.097 1.00 57.50 74 GLY A O 1
ATOM 586 N N . CYS A 1 75 ? 19.710 -20.301 -8.326 1.00 60.16 75 CYS A N 1
ATOM 587 C CA . CYS A 1 75 ? 20.612 -19.153 -8.462 1.00 60.16 75 CYS A CA 1
ATOM 588 C C . CYS A 1 75 ? 20.101 -18.173 -9.540 1.00 60.16 75 CYS A C 1
ATOM 590 O O . CYS A 1 75 ? 20.338 -18.363 -10.735 1.00 60.16 75 CYS A O 1
ATOM 592 N N . TYR A 1 76 ? 19.433 -17.092 -9.121 1.00 56.41 76 TYR A N 1
ATOM 593 C CA . TYR A 1 76 ? 18.923 -16.029 -10.008 1.00 56.41 76 TYR A CA 1
ATOM 594 C C . TYR A 1 76 ? 20.015 -15.330 -10.845 1.00 56.41 76 TYR A C 1
ATOM 596 O O . TYR A 1 76 ? 19.706 -14.727 -11.870 1.00 56.41 76 TYR A O 1
ATOM 604 N N . ALA A 1 77 ? 21.292 -15.434 -10.457 1.00 54.53 77 ALA A N 1
ATOM 605 C CA . ALA A 1 77 ? 22.412 -14.880 -11.222 1.00 54.53 77 ALA A CA 1
ATOM 606 C C . ALA A 1 77 ? 22.812 -15.741 -12.440 1.00 54.53 77 ALA A C 1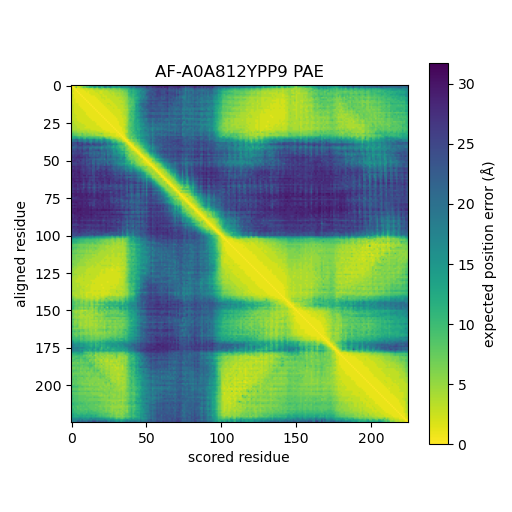
ATOM 608 O O . ALA A 1 77 ? 23.409 -15.222 -13.380 1.00 54.53 77 ALA A O 1
ATOM 609 N N . CYS A 1 78 ? 22.464 -17.033 -12.455 1.00 52.28 78 CYS A N 1
ATOM 610 C CA . CYS A 1 78 ? 22.823 -17.965 -13.532 1.00 52.28 78 CYS A CA 1
ATOM 611 C C . CYS A 1 78 ? 21.700 -18.169 -14.566 1.00 52.28 78 CYS A C 1
ATOM 613 O O . CYS A 1 78 ? 21.963 -18.644 -15.666 1.00 52.28 78 CYS A O 1
ATOM 615 N N . ALA A 1 79 ? 20.463 -17.755 -14.268 1.00 51.53 79 ALA A N 1
ATOM 616 C CA . ALA A 1 79 ? 19.299 -17.929 -15.149 1.00 51.53 79 ALA A CA 1
ATOM 617 C C . ALA A 1 79 ? 19.305 -17.040 -16.416 1.00 51.53 79 ALA A C 1
ATOM 619 O O . ALA A 1 79 ? 18.354 -17.053 -17.187 1.00 51.53 79 ALA A O 1
ATOM 620 N N . SER A 1 80 ? 20.362 -16.255 -16.646 1.00 51.03 80 SER A N 1
ATOM 621 C CA . SER A 1 80 ? 20.454 -15.334 -17.792 1.00 51.03 80 SER A CA 1
ATOM 622 C C . SER A 1 80 ? 21.121 -15.938 -19.037 1.00 51.03 80 SER A C 1
ATOM 624 O O . SER A 1 80 ? 21.322 -15.208 -20.005 1.00 51.03 80 SER A O 1
ATOM 626 N N . GLN A 1 81 ? 21.521 -17.218 -19.020 1.00 48.47 81 GLN A N 1
ATOM 627 C CA . GLN A 1 81 ? 22.345 -17.808 -20.091 1.00 48.47 81 GLN A CA 1
ATOM 628 C C . GLN A 1 81 ? 21.805 -19.080 -20.759 1.00 48.47 81 GLN A C 1
ATOM 630 O O . GLN A 1 81 ? 22.466 -19.577 -21.667 1.00 48.47 81 GLN A O 1
ATOM 635 N N . CYS A 1 82 ? 20.624 -19.586 -20.400 1.00 46.50 82 CYS A N 1
ATOM 636 C CA . CYS A 1 82 ? 20.052 -20.739 -21.104 1.00 46.50 82 CYS A CA 1
ATOM 637 C C . CYS A 1 82 ? 18.988 -20.302 -22.123 1.00 46.50 82 CYS A C 1
ATOM 639 O O . CYS A 1 82 ? 18.105 -19.513 -21.801 1.00 46.50 82 CYS A O 1
ATOM 641 N N . ASP A 1 83 ? 19.121 -20.853 -23.332 1.00 42.84 83 ASP A N 1
ATOM 642 C CA . ASP A 1 83 ? 18.242 -20.780 -24.508 1.00 42.84 83 ASP A CA 1
ATOM 643 C C . ASP A 1 83 ? 18.304 -19.513 -25.374 1.00 42.84 83 ASP A C 1
ATOM 645 O O . ASP A 1 83 ? 17.340 -18.776 -25.577 1.00 42.84 83 ASP A O 1
ATOM 649 N N . LEU A 1 84 ? 19.470 -19.327 -26.001 1.00 44.94 84 LEU A N 1
ATOM 650 C CA . LEU A 1 84 ? 19.572 -18.601 -27.266 1.00 44.94 84 LEU A CA 1
ATOM 651 C C . LEU A 1 84 ? 19.059 -19.496 -28.403 1.00 44.94 84 LEU A C 1
ATOM 653 O O . LEU A 1 84 ? 19.775 -20.367 -28.899 1.00 44.94 84 LEU A O 1
ATOM 657 N N . ALA A 1 85 ? 17.825 -19.246 -28.838 1.00 54.59 85 ALA A N 1
ATOM 658 C CA . ALA A 1 85 ? 17.364 -19.648 -30.162 1.00 54.59 85 ALA A CA 1
ATOM 659 C C . ALA A 1 85 ? 18.331 -19.120 -31.252 1.00 54.59 85 ALA A C 1
ATOM 661 O O . ALA A 1 85 ? 18.977 -18.085 -31.041 1.00 54.59 85 ALA A O 1
ATOM 662 N N . PRO A 1 86 ? 18.444 -19.789 -32.418 1.00 48.50 86 PRO A N 1
ATOM 663 C CA . PRO A 1 86 ? 19.333 -19.359 -33.494 1.00 48.50 86 PRO A CA 1
ATOM 664 C C . PRO A 1 86 ? 19.015 -17.918 -33.900 1.00 48.50 86 PRO A C 1
ATOM 666 O O . PRO A 1 86 ? 17.895 -17.609 -34.309 1.00 48.50 86 PRO A O 1
ATOM 669 N N . LEU A 1 87 ? 19.998 -17.028 -33.760 1.00 53.97 87 LEU A N 1
ATOM 670 C CA . LEU A 1 87 ? 19.870 -15.639 -34.187 1.00 53.97 87 LEU A CA 1
ATOM 671 C C . LEU A 1 87 ? 19.605 -15.595 -35.703 1.00 53.97 87 LEU A C 1
ATOM 673 O O . LEU A 1 87 ? 20.312 -16.268 -36.460 1.00 53.97 87 LEU A O 1
ATOM 677 N N . PRO A 1 88 ? 18.616 -14.810 -36.164 1.00 46.19 88 PRO A N 1
ATOM 678 C CA . PRO A 1 88 ? 18.324 -14.682 -37.583 1.00 46.19 88 PRO A CA 1
ATOM 679 C C . PRO A 1 88 ? 19.532 -14.105 -38.334 1.00 46.19 88 PRO A C 1
ATOM 681 O O . PRO A 1 88 ? 20.225 -13.208 -37.853 1.00 46.19 88 PRO A O 1
ATOM 684 N N . SER A 1 89 ? 19.772 -14.660 -39.524 1.00 51.59 89 SER A N 1
ATOM 685 C CA . SER A 1 89 ? 20.803 -14.269 -40.490 1.00 51.59 89 SER A CA 1
ATOM 686 C C . SER A 1 89 ? 20.958 -12.745 -40.615 1.00 51.59 89 SER A C 1
ATOM 688 O O . SER A 1 89 ? 19.977 -12.019 -40.782 1.00 51.59 89 SER A O 1
ATOM 690 N N . ALA A 1 90 ? 22.210 -12.271 -40.613 1.00 52.91 90 ALA A N 1
ATOM 691 C CA . ALA A 1 90 ? 22.591 -10.862 -40.760 1.00 52.91 90 ALA A CA 1
ATOM 692 C C . ALA A 1 90 ? 22.047 -10.190 -42.042 1.00 52.91 90 ALA A C 1
ATOM 694 O O . ALA A 1 90 ? 22.030 -8.962 -42.134 1.00 52.91 90 ALA A O 1
ATOM 695 N N . GLN A 1 91 ? 21.559 -10.972 -43.012 1.00 50.03 91 GLN A N 1
ATOM 696 C CA . GLN A 1 91 ? 20.909 -10.466 -44.219 1.00 50.03 91 GLN A CA 1
ATOM 697 C C . GLN A 1 91 ? 19.498 -9.895 -43.957 1.00 50.03 91 GLN A C 1
ATOM 699 O O . GLN A 1 91 ? 19.073 -9.012 -44.693 1.00 50.03 91 GLN A O 1
ATOM 704 N N . ALA A 1 92 ? 18.799 -10.316 -42.892 1.0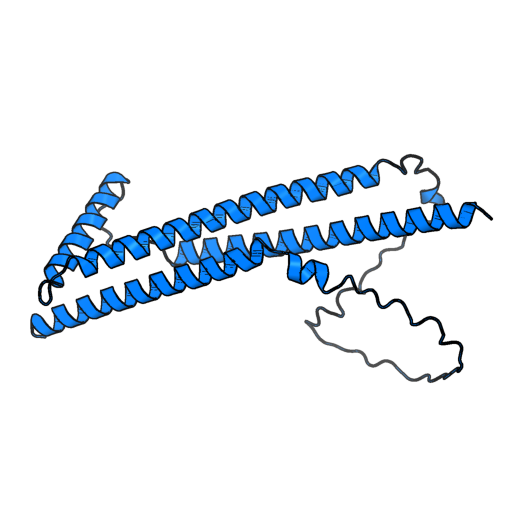0 52.22 92 ALA A N 1
ATOM 705 C CA . ALA A 1 92 ? 17.443 -9.847 -42.566 1.00 52.22 92 ALA A CA 1
ATOM 706 C C . ALA A 1 92 ? 17.399 -8.459 -41.886 1.00 52.22 92 ALA A C 1
ATOM 708 O O . ALA A 1 92 ? 16.325 -7.919 -41.639 1.00 52.22 92 ALA A O 1
ATOM 709 N N . MET A 1 93 ? 18.556 -7.856 -41.578 1.00 49.75 93 MET A N 1
ATOM 710 C CA . MET A 1 93 ? 18.636 -6.530 -40.943 1.00 49.75 93 MET A CA 1
ATOM 711 C C . MET A 1 93 ? 18.797 -5.367 -41.936 1.00 49.75 93 MET A C 1
ATOM 713 O O . MET A 1 93 ? 18.850 -4.216 -41.503 1.00 49.75 93 MET A O 1
ATOM 717 N N . LYS A 1 94 ? 18.891 -5.633 -43.248 1.00 51.69 94 LYS A N 1
ATOM 718 C CA . LYS A 1 94 ? 19.107 -4.585 -44.264 1.00 51.69 94 LYS A CA 1
ATOM 719 C C . LYS A 1 94 ? 17.836 -3.869 -44.736 1.00 51.69 94 LYS A C 1
ATOM 721 O O . LYS A 1 94 ? 17.964 -2.748 -45.213 1.00 51.69 94 LYS A O 1
ATOM 726 N N . ASP A 1 95 ? 16.648 -4.422 -44.491 1.00 46.53 95 ASP A N 1
ATOM 727 C CA . ASP A 1 95 ? 15.370 -3.803 -44.896 1.00 46.53 95 ASP A CA 1
ATOM 728 C C . ASP A 1 95 ? 14.688 -2.979 -43.786 1.00 46.53 95 ASP A C 1
ATOM 730 O O . ASP A 1 95 ? 13.568 -2.498 -43.942 1.00 46.53 95 ASP A O 1
ATOM 734 N N . ILE A 1 96 ? 15.369 -2.735 -42.661 1.00 49.88 96 ILE A N 1
ATOM 735 C CA . ILE A 1 96 ? 14.858 -1.890 -41.566 1.00 49.88 96 ILE A CA 1
ATOM 736 C C . ILE A 1 96 ? 15.202 -0.419 -41.855 1.00 49.88 96 ILE A C 1
ATOM 738 O O . ILE A 1 96 ? 15.942 0.250 -41.131 1.00 49.88 96 ILE A O 1
ATOM 742 N N . GLY A 1 97 ? 14.628 0.105 -42.938 1.00 43.53 97 GLY A N 1
ATOM 743 C CA . GLY A 1 97 ? 14.528 1.540 -43.228 1.00 43.53 97 GLY A CA 1
ATOM 744 C C . GLY A 1 97 ? 13.608 2.308 -42.261 1.00 43.53 97 GLY A C 1
ATOM 745 O O . GLY A 1 97 ? 13.343 3.483 -42.474 1.00 43.53 97 GLY A O 1
ATOM 746 N N . THR A 1 98 ? 13.142 1.679 -41.176 1.00 48.25 98 THR A N 1
ATOM 747 C CA . THR A 1 98 ? 12.299 2.242 -40.102 1.00 48.25 98 THR 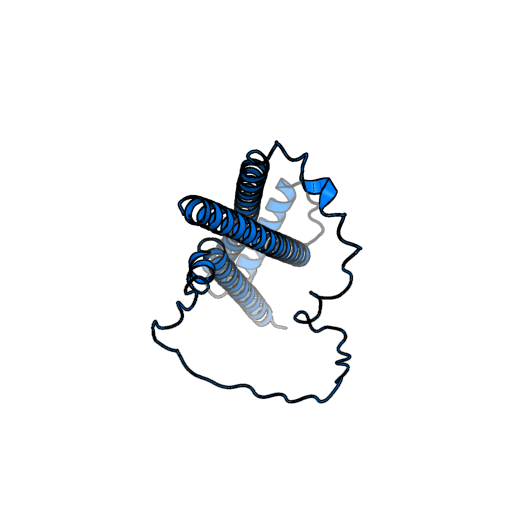A CA 1
ATOM 748 C C . THR A 1 98 ? 13.089 2.535 -38.815 1.00 48.25 98 THR A C 1
ATOM 750 O O . THR A 1 98 ? 12.575 2.463 -37.699 1.00 48.25 98 THR A O 1
ATOM 753 N N . THR A 1 99 ? 14.371 2.887 -38.941 1.00 53.28 99 THR A N 1
ATOM 754 C CA . THR A 1 99 ? 15.330 3.040 -37.825 1.00 53.28 99 THR A CA 1
ATOM 755 C C . THR A 1 99 ? 15.026 4.173 -36.833 1.00 53.28 99 THR A C 1
ATOM 757 O O . THR A 1 99 ? 15.688 4.252 -35.797 1.00 53.28 99 THR A O 1
ATOM 760 N N . ILE A 1 100 ? 14.013 5.006 -37.090 1.00 51.84 100 ILE A N 1
ATOM 761 C CA . ILE A 1 100 ? 13.588 6.098 -36.197 1.00 51.84 100 ILE A CA 1
ATOM 762 C C . ILE A 1 100 ? 12.363 5.705 -35.337 1.00 51.84 100 ILE A C 1
ATOM 764 O O . ILE A 1 100 ? 12.239 6.199 -34.222 1.00 51.84 100 ILE A O 1
ATOM 768 N N . SER A 1 101 ? 11.539 4.729 -35.753 1.00 61.56 101 SER A N 1
ATOM 769 C CA . SER A 1 101 ? 10.263 4.406 -35.074 1.00 61.56 101 SER A CA 1
ATOM 770 C C . SER A 1 101 ? 10.436 3.717 -33.714 1.00 61.56 101 SER A C 1
ATOM 772 O O . SER A 1 101 ? 9.758 4.041 -32.749 1.00 61.56 101 SER A O 1
ATOM 774 N N . GLY A 1 102 ? 11.418 2.819 -33.570 1.00 68.69 102 GLY A N 1
ATOM 775 C CA . GLY A 1 102 ? 11.546 2.002 -32.350 1.00 68.69 102 GLY A CA 1
ATOM 776 C C . GLY A 1 102 ?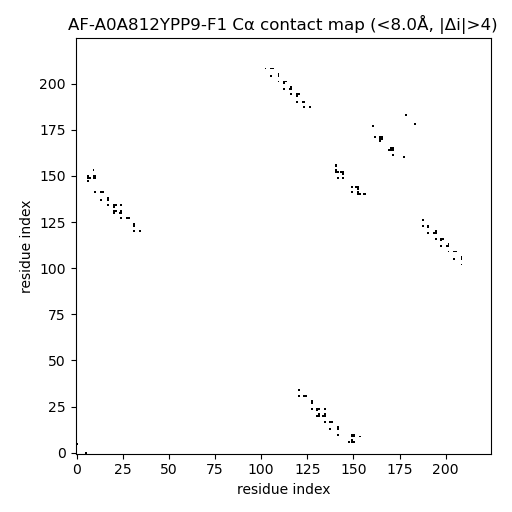 12.106 2.729 -31.115 1.00 68.69 102 GLY A C 1
ATOM 777 O O . GLY A 1 102 ? 12.411 2.080 -30.109 1.00 68.69 102 GLY A O 1
ATOM 778 N N . GLY A 1 103 ? 12.379 4.033 -31.211 1.00 75.81 103 GLY A N 1
ATOM 779 C CA . GLY A 1 103 ? 12.726 4.884 -30.070 1.00 75.81 103 GLY A CA 1
ATOM 780 C C . GLY A 1 103 ? 11.492 5.508 -29.422 1.00 75.81 103 GLY A C 1
ATOM 781 O O . GLY A 1 103 ? 11.446 5.602 -28.195 1.00 75.81 103 GLY A O 1
ATOM 782 N N . ASP A 1 104 ? 10.507 5.883 -30.237 1.00 82.62 104 ASP A N 1
ATOM 783 C CA . ASP A 1 104 ? 9.249 6.473 -29.784 1.00 82.62 104 ASP A CA 1
ATOM 784 C C . ASP A 1 104 ? 8.362 5.427 -29.111 1.00 82.62 104 ASP A C 1
ATOM 786 O O . ASP A 1 104 ? 7.947 5.663 -27.981 1.00 82.62 104 ASP A O 1
ATOM 790 N N . ASP A 1 105 ? 8.250 4.219 -29.675 1.00 84.31 105 ASP A N 1
ATOM 791 C CA . ASP A 1 105 ? 7.503 3.112 -29.052 1.00 84.31 105 ASP A CA 1
ATOM 792 C C . ASP A 1 105 ? 8.019 2.790 -27.633 1.00 84.31 105 ASP A C 1
ATOM 794 O O . ASP A 1 105 ? 7.265 2.545 -26.694 1.00 84.31 105 ASP A O 1
ATOM 798 N N . LEU A 1 106 ? 9.345 2.815 -27.437 1.00 77.88 106 LEU A N 1
ATOM 799 C CA . LEU A 1 106 ? 9.956 2.560 -26.127 1.00 77.88 106 LEU A CA 1
ATOM 800 C C . LEU A 1 106 ? 9.729 3.705 -25.135 1.00 77.88 106 LEU A C 1
ATOM 802 O O . LEU A 1 106 ? 9.666 3.451 -23.930 1.00 77.88 106 LEU A O 1
ATOM 806 N N . ARG A 1 107 ? 9.655 4.951 -25.618 1.00 80.81 107 ARG A N 1
ATOM 807 C CA . ARG A 1 107 ? 9.290 6.106 -24.790 1.00 80.81 107 ARG A CA 1
ATOM 808 C C . ARG A 1 107 ? 7.827 6.023 -24.378 1.00 80.81 107 ARG A C 1
ATOM 810 O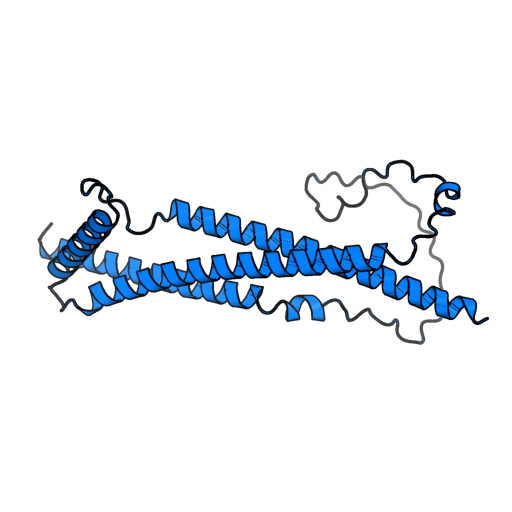 O . ARG A 1 107 ? 7.554 6.153 -23.191 1.00 80.81 107 ARG A O 1
ATOM 817 N N . GLU A 1 108 ? 6.935 5.726 -25.317 1.00 85.50 108 GLU A N 1
ATOM 818 C CA . GLU A 1 108 ? 5.507 5.541 -25.058 1.00 85.50 108 GLU A CA 1
ATOM 819 C C . GLU A 1 108 ? 5.268 4.430 -24.028 1.00 85.50 108 GLU A C 1
ATOM 821 O O . GLU A 1 108 ? 4.572 4.651 -23.040 1.00 85.50 108 GLU A O 1
ATOM 826 N N . LEU A 1 109 ? 5.948 3.284 -24.163 1.00 81.38 109 LEU A N 1
ATOM 827 C CA . LEU A 1 109 ? 5.898 2.205 -23.169 1.00 81.38 109 LEU A CA 1
ATOM 828 C C . LEU A 1 109 ? 6.402 2.636 -21.783 1.00 81.38 109 LEU A C 1
ATOM 830 O O . LEU A 1 109 ? 5.859 2.199 -20.769 1.00 81.38 109 LEU A O 1
ATOM 834 N N . CYS A 1 110 ? 7.437 3.482 -21.711 1.00 77.56 110 CYS A N 1
ATOM 835 C CA . CYS A 1 110 ? 7.893 4.028 -20.429 1.00 77.56 110 CYS A CA 1
ATOM 836 C C . CYS A 1 110 ? 6.830 4.941 -19.812 1.00 77.56 110 CYS A C 1
ATOM 838 O O . CYS A 1 110 ? 6.539 4.793 -18.629 1.00 77.56 110 CYS A O 1
ATOM 840 N N . THR A 1 111 ? 6.229 5.833 -20.602 1.00 81.94 111 THR A N 1
ATOM 841 C CA . THR A 1 111 ? 5.158 6.729 -20.146 1.00 81.94 111 THR A CA 1
ATOM 842 C C . THR A 1 111 ? 3.926 5.948 -19.686 1.00 81.94 111 THR A C 1
ATOM 844 O O . THR A 1 111 ? 3.375 6.254 -18.631 1.00 81.94 111 THR A O 1
ATOM 847 N N . ALA A 1 112 ? 3.531 4.902 -20.415 1.00 84.12 112 ALA A N 1
ATOM 848 C CA . ALA A 1 112 ? 2.426 4.028 -20.028 1.00 84.12 112 ALA A CA 1
ATOM 849 C C . ALA A 1 112 ? 2.698 3.324 -18.687 1.00 84.12 112 ALA A C 1
ATOM 851 O O . ALA A 1 112 ? 1.865 3.371 -17.783 1.00 84.12 112 ALA A O 1
ATOM 852 N N . LEU A 1 113 ? 3.894 2.750 -18.507 1.00 82.75 113 LEU A N 1
ATOM 853 C CA . LEU A 1 113 ? 4.280 2.122 -17.239 1.00 82.75 113 LEU A CA 1
ATOM 854 C C . LEU A 1 113 ? 4.365 3.119 -16.082 1.00 82.75 113 LEU A C 1
ATOM 856 O O . LEU A 1 113 ? 4.008 2.780 -14.958 1.00 82.75 113 LEU A O 1
ATOM 860 N N . GLU A 1 114 ? 4.835 4.339 -16.330 1.00 85.62 114 GLU A N 1
ATOM 861 C CA . GLU A 1 114 ? 4.866 5.400 -15.320 1.00 85.62 114 GLU A CA 1
ATOM 862 C C . GLU A 1 114 ? 3.452 5.794 -14.876 1.00 85.62 114 GLU A C 1
ATOM 864 O O . GLU A 1 114 ? 3.207 5.910 -13.674 1.00 85.62 114 GLU A O 1
AT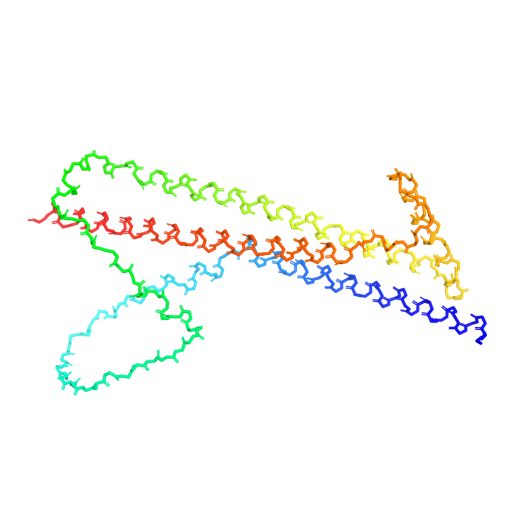OM 869 N N . ALA A 1 115 ? 2.506 5.918 -15.812 1.00 82.81 115 ALA A N 1
ATOM 870 C CA . ALA A 1 115 ? 1.099 6.168 -15.499 1.00 82.81 115 ALA A CA 1
ATOM 871 C C . ALA A 1 115 ? 0.484 5.018 -14.682 1.00 82.81 115 ALA A C 1
ATOM 873 O O . ALA A 1 115 ? -0.194 5.237 -13.678 1.00 82.81 115 ALA A O 1
ATOM 874 N N . GLU A 1 116 ? 0.784 3.782 -15.064 1.00 85.31 116 GLU A N 1
ATOM 875 C CA . GLU A 1 116 ? 0.353 2.578 -14.362 1.00 85.31 116 GLU A CA 1
ATOM 876 C C . GLU A 1 116 ? 0.941 2.434 -12.947 1.00 85.31 116 GLU A C 1
ATOM 878 O O . GLU A 1 116 ? 0.276 1.903 -12.052 1.00 85.31 116 GLU A O 1
ATOM 883 N N . ILE A 1 117 ? 2.189 2.866 -12.741 1.00 83.44 117 ILE A N 1
ATOM 884 C CA . ILE A 1 117 ? 2.815 2.953 -11.415 1.00 83.44 117 ILE A CA 1
ATOM 885 C C . ILE A 1 117 ? 2.116 4.038 -10.602 1.00 83.44 117 ILE A C 1
ATOM 887 O O . ILE A 1 117 ? 1.752 3.781 -9.460 1.00 83.44 117 ILE A O 1
ATOM 891 N N . ALA A 1 118 ? 1.867 5.216 -11.181 1.00 83.06 118 ALA A N 1
ATOM 892 C CA . ALA A 1 118 ? 1.171 6.301 -10.495 1.00 83.06 118 ALA A CA 1
ATOM 893 C C . ALA A 1 118 ? -0.230 5.876 -10.023 1.00 83.06 118 ALA A C 1
ATOM 895 O O . ALA A 1 118 ? -0.599 6.152 -8.881 1.00 83.06 118 ALA A O 1
ATOM 896 N N . GLN A 1 119 ? -0.976 5.146 -10.857 1.00 85.69 119 GLN A N 1
ATOM 897 C CA . GLN A 1 119 ? -2.280 4.590 -10.493 1.00 85.69 119 GLN A CA 1
ATOM 898 C C . GLN A 1 119 ? -2.177 3.569 -9.348 1.00 85.69 119 GLN A C 1
ATOM 900 O O . GLN A 1 119 ? -2.955 3.630 -8.396 1.00 85.69 119 GLN A O 1
ATOM 905 N N . ALA A 1 120 ? -1.208 2.647 -9.405 1.00 82.88 120 ALA A N 1
ATOM 906 C CA . ALA A 1 120 ? -0.983 1.682 -8.327 1.00 82.88 120 ALA A CA 1
ATOM 907 C C . ALA A 1 120 ? -0.615 2.381 -7.008 1.00 82.88 120 ALA A C 1
ATOM 909 O O . ALA A 1 120 ? -1.127 2.020 -5.950 1.00 82.88 120 ALA A O 1
ATOM 910 N N . SER A 1 121 ? 0.202 3.433 -7.076 1.00 84.69 121 SER A N 1
ATOM 911 C CA . SER A 1 121 ? 0.564 4.224 -5.905 1.00 84.69 121 SER A CA 1
ATOM 912 C C . SER A 1 121 ? -0.636 4.980 -5.320 1.00 84.69 121 SER A C 1
ATOM 914 O O . SER A 1 121 ? -0.781 5.019 -4.104 1.00 84.69 121 SER A O 1
ATOM 916 N N . GLN A 1 122 ? -1.547 5.510 -6.149 1.00 88.19 122 GLN A N 1
ATOM 917 C CA . GLN A 1 122 ? -2.806 6.103 -5.668 1.00 88.19 122 GLN A CA 1
ATOM 918 C C . GLN A 1 122 ? -3.685 5.076 -4.941 1.00 88.19 122 GLN A C 1
ATOM 920 O O . GLN A 1 122 ? -4.232 5.379 -3.880 1.00 88.19 122 GLN A O 1
ATOM 925 N N . ALA A 1 123 ? -3.796 3.855 -5.476 1.00 86.06 123 ALA A N 1
ATOM 926 C CA . ALA A 1 123 ? -4.531 2.772 -4.823 1.00 86.06 123 ALA A CA 1
ATOM 927 C C . ALA A 1 123 ? -3.904 2.398 -3.469 1.00 86.06 123 ALA A C 1
ATOM 929 O O . ALA A 1 123 ? -4.623 2.236 -2.481 1.00 86.06 123 ALA A O 1
ATOM 930 N N . PHE A 1 124 ? -2.570 2.343 -3.403 1.00 86.69 124 PHE A N 1
ATOM 931 C CA . PHE A 1 124 ? -1.833 2.144 -2.158 1.00 86.69 124 PHE A CA 1
ATOM 932 C C . PHE A 1 124 ? -2.094 3.275 -1.154 1.00 86.69 124 PHE A C 1
ATOM 934 O O . PHE A 1 124 ? -2.449 3.004 -0.011 1.00 86.69 124 PHE A O 1
ATOM 941 N N . SER A 1 125 ? -2.010 4.545 -1.568 1.00 88.44 125 SER A N 1
ATOM 942 C CA . SER A 1 125 ? -2.332 5.687 -0.700 1.00 88.44 125 SER A CA 1
ATOM 943 C C . SER A 1 125 ? -3.760 5.612 -0.164 1.00 88.44 125 SER A C 1
ATOM 945 O O . SER A 1 125 ? -3.977 5.841 1.023 1.00 88.44 125 SER A O 1
ATOM 947 N N . ALA A 1 126 ? -4.731 5.250 -1.006 1.00 88.44 126 ALA A N 1
ATOM 948 C CA . ALA A 1 126 ? -6.111 5.060 -0.572 1.00 88.44 126 ALA A CA 1
ATOM 949 C C . ALA A 1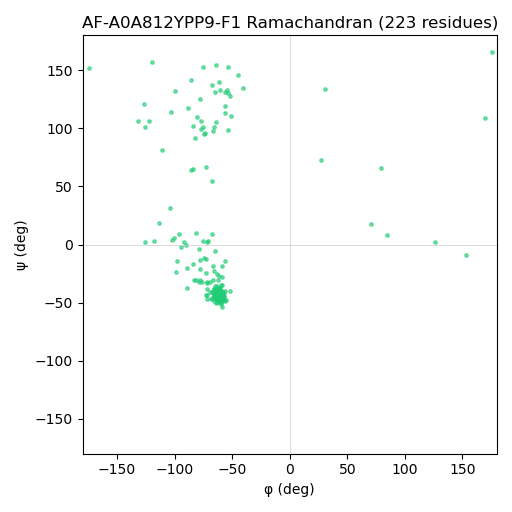 126 ? -6.231 3.945 0.480 1.00 88.44 126 ALA A C 1
ATOM 951 O O . ALA A 1 126 ? -7.005 4.083 1.424 1.00 88.44 126 ALA A O 1
ATOM 952 N N . GLN A 1 127 ? -5.451 2.867 0.353 1.00 87.12 127 GLN A N 1
ATOM 953 C CA . GLN A 1 127 ? -5.369 1.813 1.364 1.00 87.12 127 GLN A CA 1
ATOM 954 C C . GLN A 1 127 ? -4.800 2.336 2.691 1.00 87.12 127 GLN A C 1
ATOM 956 O O . GLN A 1 127 ? -5.419 2.130 3.734 1.00 87.12 127 GLN A O 1
ATOM 961 N N . VAL A 1 128 ? -3.687 3.080 2.664 1.00 88.75 128 VAL A N 1
ATOM 962 C CA . VAL A 1 128 ? -3.106 3.693 3.875 1.00 88.75 128 VAL A CA 1
ATOM 963 C C . VAL A 1 128 ? -4.119 4.597 4.577 1.00 88.75 128 VAL A C 1
ATOM 965 O O . VAL A 1 128 ? -4.281 4.508 5.791 1.00 88.75 128 VAL A O 1
ATOM 968 N N . GLN A 1 129 ? -4.853 5.419 3.820 1.00 90.06 129 GLN A N 1
ATOM 969 C CA . GLN A 1 129 ? -5.875 6.308 4.376 1.00 90.06 129 GLN A CA 1
ATOM 970 C C . GLN A 1 129 ? -7.028 5.546 5.045 1.00 90.06 129 GLN A C 1
ATOM 972 O O . GLN A 1 129 ? -7.528 5.993 6.075 1.00 90.06 129 GLN A O 1
ATOM 977 N N . ARG A 1 130 ? -7.431 4.377 4.522 1.00 88.25 130 ARG A N 1
ATOM 978 C CA . ARG A 1 130 ? -8.439 3.529 5.185 1.00 88.25 130 ARG A CA 1
ATOM 979 C C . ARG A 1 130 ? -7.937 2.990 6.523 1.00 88.25 130 ARG A C 1
ATOM 981 O O . ARG A 1 130 ? -8.660 3.070 7.513 1.00 88.25 130 ARG A O 1
ATOM 988 N N . VAL A 1 131 ? -6.702 2.483 6.565 1.00 87.12 131 VAL A N 1
ATOM 989 C CA . VAL A 1 131 ? -6.097 1.968 7.807 1.00 87.12 131 VAL A CA 1
ATOM 990 C C . VAL A 1 131 ? -5.908 3.093 8.828 1.00 87.12 131 VAL A C 1
ATOM 992 O O . VAL A 1 131 ? -6.198 2.899 10.007 1.00 87.12 131 VAL A O 1
ATOM 995 N N . LEU A 1 132 ? -5.500 4.285 8.381 1.00 90.00 132 LEU A N 1
ATOM 996 C CA . LEU A 1 132 ? -5.393 5.476 9.225 1.00 90.00 132 LEU A CA 1
ATOM 997 C C . LEU A 1 132 ? -6.749 5.884 9.808 1.00 90.00 132 LEU A C 1
ATOM 999 O O . LEU A 1 132 ? -6.853 6.087 11.015 1.00 90.00 132 LEU A O 1
ATOM 1003 N N . ALA A 1 133 ? -7.797 5.950 8.986 1.00 88.62 133 ALA A N 1
ATOM 1004 C CA . ALA A 1 133 ? -9.137 6.286 9.459 1.00 88.62 133 ALA A CA 1
ATOM 1005 C C . ALA A 1 133 ? -9.633 5.292 10.527 1.00 88.62 133 ALA A C 1
ATOM 1007 O O . ALA A 1 133 ? -10.204 5.706 11.539 1.00 88.62 133 ALA A O 1
ATOM 1008 N N . GLU A 1 134 ? -9.359 3.996 10.343 1.00 87.31 134 GLU A N 1
ATOM 1009 C CA . GLU A 1 134 ? -9.674 2.958 11.330 1.00 87.31 134 GLU A CA 1
ATOM 1010 C C . GLU A 1 134 ? -8.862 3.137 12.625 1.00 87.31 134 GLU A C 1
ATOM 1012 O O . GLU A 1 134 ? -9.411 3.011 13.726 1.00 87.31 134 GLU A O 1
ATOM 1017 N N . ALA A 1 135 ? -7.570 3.465 12.519 1.00 88.88 135 ALA A N 1
ATOM 1018 C CA . ALA A 1 135 ? -6.705 3.753 13.663 1.00 88.88 135 ALA A CA 1
ATOM 1019 C C . ALA A 1 135 ? -7.233 4.946 14.474 1.00 88.88 135 ALA A C 1
ATOM 1021 O O . ALA A 1 135 ? -7.433 4.836 15.685 1.00 88.88 135 ALA A O 1
ATOM 1022 N N . GLU A 1 136 ? -7.553 6.059 13.809 1.00 89.94 136 GLU A N 1
ATOM 1023 C CA . GLU A 1 136 ? -8.108 7.259 14.440 1.00 89.94 136 GLU A CA 1
ATOM 1024 C C . GLU A 1 136 ? -9.480 7.015 15.069 1.00 89.94 136 GLU A C 1
ATOM 1026 O O . GLU A 1 136 ? -9.804 7.565 16.124 1.00 89.94 136 GLU A O 1
ATOM 1031 N N . GLN A 1 137 ? -10.334 6.227 14.414 1.00 86.12 137 GLN A N 1
ATOM 1032 C CA . GLN A 1 137 ? -11.635 5.862 14.965 1.00 86.12 137 GLN A CA 1
ATOM 1033 C C . GLN A 1 137 ? -11.470 5.022 16.236 1.00 86.12 137 GLN A C 1
ATOM 1035 O O . GLN A 1 137 ? -12.135 5.285 17.238 1.00 86.12 137 GLN A O 1
ATOM 1040 N N . SER A 1 138 ? -10.545 4.063 16.216 1.00 85.69 138 SER A N 1
ATOM 1041 C CA . SER A 1 138 ? -10.226 3.213 17.367 1.00 85.69 138 SER A CA 1
ATOM 1042 C C . SER A 1 138 ? -9.665 4.037 18.527 1.00 85.69 138 SER A C 1
ATOM 1044 O O . SER A 1 138 ? -10.140 3.925 19.657 1.00 85.69 138 SER A O 1
ATOM 1046 N N . ALA A 1 139 ? -8.739 4.952 18.234 1.00 88.44 139 ALA A N 1
ATOM 1047 C CA . ALA A 1 139 ? -8.179 5.873 19.215 1.00 88.44 139 ALA A CA 1
ATOM 1048 C C . ALA A 1 139 ? -9.249 6.791 19.825 1.00 88.44 139 ALA A C 1
ATOM 1050 O O . ALA A 1 139 ? -9.270 6.981 21.040 1.00 88.44 139 ALA A O 1
ATOM 1051 N N . ARG A 1 140 ? -10.180 7.320 19.017 1.00 87.44 140 ARG A N 1
ATOM 1052 C CA . ARG A 1 140 ? -11.301 8.144 19.505 1.00 87.44 140 ARG A CA 1
ATOM 1053 C C . ARG A 1 140 ? -12.239 7.367 20.424 1.00 87.44 140 ARG A C 1
ATOM 1055 O O . ARG A 1 140 ? -12.638 7.899 21.459 1.00 87.44 140 ARG A O 1
ATOM 1062 N N . ALA A 1 141 ? -12.565 6.122 20.077 1.00 82.81 141 ALA A N 1
ATOM 1063 C CA . ALA A 1 141 ? -13.410 5.273 20.914 1.00 82.81 141 ALA A CA 1
ATOM 1064 C C . ALA A 1 141 ? -12.788 5.071 22.307 1.00 82.81 141 ALA A C 1
ATOM 1066 O O . ALA A 1 141 ? -13.476 5.236 23.313 1.00 82.81 141 ALA A O 1
ATOM 1067 N N . ILE A 1 142 ? -11.476 4.821 22.371 1.00 84.06 142 ILE A N 1
ATOM 1068 C CA . ILE A 1 142 ? -10.742 4.643 23.634 1.00 84.06 142 ILE A CA 1
ATOM 1069 C C . ILE A 1 142 ? -10.584 5.967 24.388 1.00 84.06 142 ILE A C 1
ATOM 1071 O O . ILE A 1 142 ? -10.859 6.022 25.581 1.00 84.06 142 ILE A O 1
ATOM 1075 N N . GLY A 1 143 ? -10.181 7.042 23.706 1.00 85.56 143 GLY A N 1
ATOM 1076 C CA . GLY A 1 143 ? -9.929 8.347 24.327 1.00 85.56 143 GLY A CA 1
ATOM 1077 C C . GLY A 1 143 ? -11.181 9.012 24.906 1.00 85.56 143 GLY A C 1
ATOM 1078 O O . GLY A 1 143 ? -11.077 9.834 25.811 1.00 85.56 143 GLY A O 1
ATOM 1079 N N . SER A 1 144 ? -12.369 8.642 24.418 1.00 83.38 144 SER A N 1
ATOM 1080 C CA . SER A 1 144 ? -13.650 9.101 24.971 1.00 83.38 144 SER A CA 1
ATOM 1081 C C . SER A 1 144 ? -14.070 8.377 26.259 1.00 83.38 144 SER A C 1
ATOM 1083 O O . SER A 1 144 ? -14.987 8.829 26.947 1.00 83.38 144 SER A O 1
ATOM 1085 N N . ALA A 1 145 ? -13.412 7.265 26.600 1.00 81.19 145 ALA A N 1
ATOM 1086 C CA . ALA A 1 145 ? -13.730 6.463 27.770 1.00 81.19 145 ALA A CA 1
ATOM 1087 C C . ALA A 1 145 ? -12.958 6.972 28.994 1.00 81.19 145 ALA A C 1
ATOM 1089 O O . ALA A 1 145 ? -11.730 6.912 29.039 1.00 81.19 145 ALA A O 1
ATOM 1090 N N . ALA A 1 146 ? -13.669 7.430 30.026 1.00 77.81 146 ALA A N 1
ATOM 1091 C CA . ALA A 1 146 ? -13.043 7.618 31.332 1.00 77.81 146 ALA A CA 1
ATOM 1092 C C . ALA A 1 146 ? -12.581 6.255 31.903 1.00 77.81 146 ALA A C 1
ATOM 1094 O O . ALA A 1 146 ? -13.180 5.222 31.572 1.00 77.81 146 ALA A O 1
ATOM 1095 N N . PRO A 1 147 ? -11.567 6.220 32.788 1.00 74.25 147 PRO A N 1
ATOM 1096 C CA . PRO A 1 147 ? -11.204 5.004 33.516 1.00 74.25 147 PRO A CA 1
ATOM 1097 C C . PRO A 1 147 ? -12.441 4.395 34.201 1.00 74.25 147 PRO A C 1
ATOM 1099 O O . PRO A 1 147 ? -13.175 5.104 34.887 1.00 74.25 147 PRO A O 1
ATOM 1102 N N . GLY A 1 148 ? -12.708 3.105 33.971 1.00 76.88 148 GLY A N 1
ATOM 1103 C CA . GLY A 1 148 ? -13.924 2.422 34.451 1.00 76.88 148 GLY A CA 1
ATOM 1104 C C . GLY A 1 148 ? -15.167 2.568 33.556 1.00 76.88 148 GLY A C 1
ATOM 1105 O O . GLY A 1 148 ? -16.257 2.177 33.955 1.00 76.88 148 GLY A O 1
ATOM 1106 N N . GLN A 1 149 ? -15.040 3.133 32.347 1.00 83.31 149 GLN A N 1
ATOM 1107 C CA . GLN A 1 149 ? -16.112 3.168 31.335 1.00 83.31 149 GLN A CA 1
ATOM 1108 C C . GLN A 1 149 ? -15.784 2.329 30.089 1.00 83.31 149 GLN A C 1
ATOM 1110 O O . GLN A 1 149 ? -16.396 2.524 29.035 1.00 83.31 149 GLN A O 1
ATOM 1115 N N . SER A 1 150 ? -14.835 1.392 30.177 1.00 79.31 150 SER A N 1
ATOM 1116 C CA . SER A 1 150 ? -14.389 0.603 29.022 1.00 79.31 150 SER A CA 1
ATOM 1117 C C . SER A 1 150 ? -15.515 -0.244 28.432 1.00 79.31 150 SER A C 1
ATOM 1119 O O . SER A 1 150 ? -15.681 -0.234 27.217 1.00 79.31 150 SER A O 1
ATOM 1121 N N . LEU A 1 151 ? -16.369 -0.869 29.253 1.00 81.25 151 LEU A N 1
ATOM 1122 C CA . LEU A 1 151 ? -17.547 -1.595 28.754 1.00 81.25 151 LEU A CA 1
ATOM 1123 C C . LEU A 1 151 ? -18.511 -0.691 27.990 1.00 81.25 151 LEU A C 1
ATOM 1125 O O . LEU A 1 151 ? -19.038 -1.085 26.950 1.00 81.25 151 LEU A O 1
ATOM 1129 N N . ARG A 1 152 ? -18.726 0.536 28.475 1.00 82.62 152 ARG A N 1
ATOM 1130 C CA . ARG A 1 152 ? -19.581 1.512 27.794 1.00 82.62 152 ARG A CA 1
ATOM 1131 C C . ARG A 1 152 ? -18.972 1.922 26.456 1.00 82.62 152 ARG A C 1
ATOM 1133 O O . ARG A 1 152 ? -19.692 1.973 25.466 1.00 82.62 152 ARG A O 1
ATOM 1140 N N . ALA A 1 153 ? -17.667 2.175 26.412 1.00 78.69 153 ALA A N 1
ATOM 1141 C CA . ALA A 1 153 ? -16.959 2.511 25.181 1.00 78.69 153 ALA A CA 1
ATOM 1142 C C . ALA A 1 153 ? -16.949 1.347 24.178 1.00 78.69 153 ALA A C 1
ATOM 1144 O O . ALA A 1 153 ? -17.228 1.563 23.001 1.00 78.69 153 ALA A O 1
ATOM 1145 N N . CYS A 1 154 ? -16.737 0.109 24.641 1.00 79.38 154 CYS A N 1
ATOM 1146 C CA . CYS A 1 154 ? -16.896 -1.103 23.837 1.00 79.38 154 CYS A CA 1
ATOM 1147 C C . CYS A 1 154 ? -18.317 -1.210 23.275 1.00 79.38 154 CYS A C 1
ATOM 1149 O O . CYS A 1 154 ? -18.482 -1.433 22.081 1.00 79.38 154 CYS A O 1
ATOM 1151 N N . GLY A 1 155 ? -19.343 -1.013 24.109 1.00 81.75 155 GLY A N 1
ATOM 1152 C CA . GLY A 1 155 ? -20.741 -1.055 23.681 1.00 81.75 155 GLY A CA 1
ATOM 1153 C C . GLY A 1 155 ? -21.065 0.012 22.635 1.00 81.75 155 GLY A C 1
ATOM 1154 O O . GLY A 1 155 ? -21.667 -0.296 21.611 1.00 81.75 155 GLY A O 1
ATOM 1155 N N . LEU A 1 156 ? -20.604 1.250 22.840 1.00 81.44 156 LEU A N 1
ATOM 1156 C CA . LEU A 1 156 ? -20.760 2.335 21.867 1.00 81.44 156 LEU A CA 1
ATOM 1157 C C . LEU A 1 156 ? -20.033 2.041 20.552 1.00 81.44 156 LEU A C 1
ATOM 1159 O O . LEU A 1 156 ? -20.578 2.324 19.488 1.00 81.44 156 LEU A O 1
ATOM 1163 N N . TRP A 1 157 ? -18.839 1.451 20.615 1.00 80.12 157 TRP A N 1
ATOM 1164 C CA . TRP A 1 157 ? -18.091 1.037 19.431 1.00 80.12 157 TRP A CA 1
ATOM 1165 C C . TRP A 1 157 ? -18.819 -0.072 18.660 1.00 80.12 157 TRP A C 1
ATOM 1167 O O . TRP A 1 157 ? -18.989 0.041 17.448 1.00 80.12 157 TRP A O 1
ATOM 1177 N N . VAL A 1 158 ? -19.329 -1.097 19.353 1.00 81.50 158 VAL A N 1
ATOM 1178 C CA . VAL A 1 158 ? -20.125 -2.176 18.740 1.00 81.50 158 VAL A CA 1
ATOM 1179 C C . VAL A 1 158 ? -21.393 -1.622 18.087 1.00 81.50 158 VAL A C 1
ATOM 1181 O O . VAL A 1 158 ? -21.694 -1.965 16.944 1.00 81.50 158 VAL A O 1
ATOM 1184 N N . GLU A 1 159 ? -22.118 -0.734 18.767 1.00 83.19 159 GLU A N 1
ATOM 1185 C CA . GLU A 1 159 ? -23.317 -0.084 18.223 1.00 83.19 159 GLU A CA 1
ATOM 1186 C C . GLU A 1 159 ? -22.998 0.812 17.019 1.00 83.19 159 GLU A C 1
ATOM 1188 O O . GLU A 1 159 ? -23.733 0.827 16.029 1.00 83.19 159 GLU A O 1
ATOM 1193 N N . GLN A 1 160 ? -21.882 1.543 17.061 1.00 82.81 160 GLN A N 1
ATOM 1194 C CA . GLN A 1 160 ? -21.415 2.338 15.929 1.00 82.81 160 GLN A CA 1
ATOM 1195 C C . GLN A 1 160 ? -21.092 1.450 14.721 1.00 82.81 160 GLN A C 1
ATOM 1197 O O . GLN A 1 160 ? -21.516 1.761 13.605 1.00 82.81 160 GLN A O 1
ATOM 1202 N N . GLU A 1 161 ? -20.395 0.333 14.939 1.00 79.19 161 GLU A N 1
ATOM 1203 C CA . GLU A 1 161 ? -20.080 -0.641 13.893 1.00 79.19 161 GLU A CA 1
ATOM 1204 C C . GLU A 1 161 ? -21.334 -1.292 13.311 1.00 79.19 161 GLU A C 1
ATOM 1206 O O . GLU A 1 161 ? -21.456 -1.435 12.092 1.00 79.19 161 GLU A O 1
ATOM 1211 N N . LYS A 1 162 ? -22.311 -1.615 14.159 1.00 82.44 162 LYS A N 1
ATOM 1212 C CA . LYS A 1 162 ? -23.610 -2.133 13.728 1.00 82.44 162 LYS A CA 1
ATOM 1213 C C . LYS A 1 162 ? -24.337 -1.141 12.816 1.00 82.44 162 LYS A C 1
ATOM 1215 O O . LYS A 1 162 ? -24.694 -1.492 11.694 1.00 82.44 162 LYS A O 1
ATOM 1220 N N . ARG A 1 163 ? -24.462 0.128 13.229 1.00 85.56 163 ARG A N 1
ATOM 1221 C CA . ARG A 1 163 ? -25.085 1.190 12.408 1.00 85.56 163 ARG A CA 1
ATOM 1222 C C . ARG A 1 163 ? -24.361 1.406 11.081 1.00 85.56 163 ARG A C 1
ATOM 1224 O O . ARG A 1 163 ? -24.989 1.740 10.077 1.00 85.56 163 ARG A O 1
ATOM 1231 N N . ARG A 1 164 ? -23.034 1.263 11.063 1.00 81.19 164 ARG A N 1
ATOM 1232 C CA . ARG A 1 164 ? -22.228 1.378 9.841 1.00 81.19 164 ARG A CA 1
ATOM 1233 C C . ARG A 1 164 ? -22.563 0.257 8.856 1.00 81.19 164 ARG A C 1
ATOM 1235 O O . ARG A 1 164 ? -22.794 0.546 7.685 1.00 81.19 164 ARG A O 1
ATOM 1242 N N . LYS A 1 165 ? -22.659 -0.985 9.338 1.00 81.06 165 LYS A N 1
ATOM 1243 C CA . LYS A 1 165 ? -23.060 -2.147 8.529 1.00 81.06 165 LYS A CA 1
ATOM 1244 C C . LYS A 1 165 ? -24.477 -2.014 7.985 1.00 81.06 165 LYS A C 1
ATOM 1246 O O . LYS A 1 165 ? -24.690 -2.252 6.801 1.00 81.06 165 LYS A O 1
ATOM 1251 N N . GLU A 1 166 ? -25.412 -1.549 8.809 1.00 86.25 166 GLU A N 1
ATOM 1252 C CA . GLU A 1 166 ? -26.794 -1.297 8.385 1.00 86.25 166 GLU A CA 1
ATOM 1253 C C . GLU A 1 166 ? -26.856 -0.272 7.243 1.00 86.25 166 GLU A C 1
ATOM 1255 O O . GLU A 1 166 ? -27.534 -0.501 6.244 1.00 86.25 166 GLU A O 1
ATOM 1260 N N . LYS A 1 167 ? -26.069 0.813 7.316 1.00 88.19 167 LYS A N 1
ATOM 1261 C CA . LYS A 1 167 ? -25.950 1.795 6.218 1.00 88.19 167 LYS A CA 1
ATOM 1262 C C . LYS A 1 167 ? -25.362 1.211 4.930 1.00 88.19 167 LYS A C 1
ATOM 1264 O O . LYS A 1 167 ? -25.616 1.751 3.859 1.00 88.19 167 LYS A O 1
ATOM 1269 N N . GLN A 1 168 ? -24.574 0.144 5.030 1.00 83.69 168 GLN A N 1
ATOM 1270 C CA . GLN A 1 168 ? -23.995 -0.573 3.891 1.00 83.69 168 GLN A CA 1
ATOM 1271 C C . GLN A 1 168 ? -24.899 -1.710 3.382 1.00 83.69 168 GLN A C 1
ATOM 1273 O O . GLN A 1 168 ? -24.536 -2.387 2.424 1.00 83.69 168 GLN A O 1
ATOM 1278 N N . GLY A 1 169 ? -26.063 -1.937 4.005 1.00 87.94 169 GLY A N 1
ATOM 1279 C CA . GLY A 1 169 ? -26.961 -3.043 3.663 1.00 87.94 169 GLY A CA 1
ATOM 1280 C C . GLY A 1 169 ? -26.427 -4.423 4.064 1.00 87.94 169 GLY A C 1
ATOM 1281 O O . GLY A 1 169 ? -26.894 -5.434 3.543 1.00 87.94 169 GLY A O 1
ATOM 1282 N N . LEU A 1 170 ? -25.442 -4.483 4.967 1.00 84.06 170 LEU A N 1
ATOM 1283 C CA . LEU A 1 170 ? -24.875 -5.735 5.463 1.00 84.06 170 LEU A CA 1
ATOM 1284 C C . LEU A 1 170 ? -25.702 -6.273 6.646 1.00 84.06 170 LEU A C 1
ATOM 1286 O O . LEU A 1 170 ? -26.136 -5.492 7.495 1.00 84.06 170 LEU A O 1
ATOM 1290 N N . PRO A 1 171 ? -25.904 -7.600 6.748 1.00 83.06 171 PRO A N 1
ATOM 1291 C CA . PRO A 1 171 ? -26.676 -8.198 7.834 1.00 83.06 171 PRO A CA 1
ATOM 1292 C C . PRO A 1 171 ? -25.996 -8.004 9.201 1.00 83.06 171 PRO A C 1
ATOM 1294 O O . PRO A 1 171 ? -24.814 -8.311 9.369 1.00 83.06 171 PRO A O 1
ATOM 1297 N N . SER A 1 172 ? -26.769 -7.542 10.193 1.00 77.62 172 SER A N 1
ATOM 1298 C CA . SER A 1 172 ? -26.298 -7.256 11.562 1.00 77.62 172 SER A CA 1
ATOM 1299 C C . SER A 1 172 ? -25.859 -8.497 12.355 1.00 77.62 172 SER A C 1
ATOM 1301 O O . SER A 1 172 ? -25.108 -8.358 13.319 1.00 77.62 172 SER A O 1
ATOM 1303 N N . ASP A 1 173 ? -26.261 -9.704 11.942 1.00 75.00 173 ASP A N 1
ATOM 1304 C CA . ASP A 1 173 ? -26.039 -10.944 12.707 1.00 75.00 173 ASP A CA 1
ATOM 1305 C C . ASP A 1 173 ? -24.601 -11.471 12.675 1.00 75.00 173 ASP A C 1
ATOM 1307 O O . ASP A 1 173 ? -24.240 -12.343 13.467 1.00 75.00 173 ASP A O 1
ATOM 1311 N N . ARG A 1 174 ? -23.736 -10.944 11.801 1.00 63.50 174 ARG A N 1
ATOM 1312 C CA . ARG A 1 174 ? -22.309 -11.269 11.854 1.00 63.50 174 ARG A CA 1
ATOM 1313 C C . ARG A 1 174 ? -21.519 -10.126 12.478 1.00 63.50 174 ARG A C 1
ATOM 1315 O O . ARG A 1 174 ? -21.299 -9.074 11.865 1.00 63.50 174 ARG A O 1
ATOM 1322 N N . ALA A 1 175 ? -20.954 -10.403 13.651 1.00 58.72 175 ALA A N 1
ATOM 1323 C CA . ALA A 1 175 ? -19.834 -9.669 14.234 1.00 58.72 175 ALA A CA 1
ATOM 1324 C C . ALA A 1 175 ? -18.545 -9.873 13.403 1.00 58.72 175 ALA A C 1
ATOM 1326 O O . ALA A 1 175 ? -17.521 -10.323 13.903 1.00 58.72 175 ALA A O 1
ATOM 1327 N N . VAL A 1 176 ? -18.601 -9.593 12.097 1.00 55.22 176 VAL A N 1
ATOM 1328 C CA . VAL A 1 176 ? -17.416 -9.525 11.236 1.00 55.22 176 VAL A CA 1
ATOM 1329 C C . VAL A 1 176 ? -16.591 -8.309 11.665 1.00 55.22 176 VAL A C 1
ATOM 1331 O O . VAL A 1 176 ? -17.196 -7.255 11.906 1.00 55.22 176 VAL A O 1
ATOM 1334 N N . PRO A 1 177 ? -15.258 -8.422 11.755 1.00 61.84 177 PRO A N 1
ATOM 1335 C CA . PRO A 1 177 ? -14.365 -7.276 11.875 1.00 61.84 177 PRO A CA 1
ATOM 1336 C C . PRO A 1 177 ? -14.723 -6.150 10.893 1.00 61.84 177 PRO A C 1
ATOM 1338 O O . PRO A 1 177 ? -15.160 -6.412 9.774 1.00 61.84 177 PRO A O 1
ATOM 1341 N N . SER A 1 178 ? -14.530 -4.897 11.317 1.00 67.38 178 SER A N 1
ATOM 1342 C CA . SER A 1 178 ? -14.748 -3.698 10.491 1.00 67.38 178 SER A CA 1
ATOM 1343 C C . SER A 1 178 ? -13.891 -3.681 9.225 1.00 67.38 178 SER A C 1
ATOM 1345 O O . SER A 1 178 ? -14.287 -3.084 8.222 1.00 67.38 178 SER A O 1
ATOM 1347 N N . VAL A 1 179 ? -12.739 -4.343 9.321 1.00 71.38 179 VAL A N 1
ATOM 1348 C CA . VAL A 1 179 ? -11.711 -4.521 8.309 1.00 71.38 179 VAL A CA 1
ATOM 1349 C C . VAL A 1 179 ? -11.451 -6.016 8.186 1.00 71.38 179 VAL A C 1
ATOM 1351 O O . VAL A 1 179 ? -11.057 -6.662 9.163 1.00 71.38 179 VAL A O 1
ATOM 1354 N N . ASP A 1 180 ? -11.651 -6.568 6.995 1.00 81.44 180 ASP A N 1
ATOM 1355 C CA . ASP A 1 180 ? -11.179 -7.912 6.692 1.00 81.44 180 ASP A CA 1
ATOM 1356 C C . ASP A 1 180 ? -9.655 -7.865 6.514 1.00 81.44 180 ASP A C 1
ATOM 1358 O O . ASP A 1 180 ? -9.129 -7.520 5.458 1.00 81.44 180 ASP A O 1
ATOM 1362 N N . TRP A 1 181 ? -8.923 -8.189 7.581 1.00 79.44 181 TRP A N 1
ATOM 1363 C CA . TRP A 1 181 ? -7.459 -8.201 7.565 1.00 79.44 181 TRP A CA 1
ATOM 1364 C C . TRP A 1 181 ? -6.874 -9.195 6.564 1.00 79.44 181 TRP A C 1
ATOM 1366 O O . TRP A 1 181 ? -5.748 -8.994 6.106 1.00 79.44 181 TRP A O 1
ATOM 1376 N N . ALA A 1 182 ? -7.594 -10.270 6.233 1.00 81.38 182 ALA A N 1
ATOM 1377 C CA . ALA A 1 182 ? -7.134 -11.216 5.227 1.00 81.38 182 ALA A CA 1
ATOM 1378 C C . ALA A 1 182 ? -7.237 -10.592 3.831 1.00 81.38 182 ALA A C 1
ATOM 1380 O O . ALA A 1 182 ? -6.277 -10.677 3.061 1.00 81.38 182 ALA A O 1
ATOM 1381 N N . GLU A 1 183 ? -8.348 -9.911 3.542 1.00 83.62 183 GLU A N 1
ATOM 1382 C CA . GLU A 1 183 ? -8.541 -9.162 2.299 1.00 83.62 183 GLU A CA 1
ATOM 1383 C C . GLU A 1 183 ? -7.558 -7.990 2.180 1.00 83.62 183 GLU A C 1
ATOM 1385 O O . GLU A 1 183 ? -6.847 -7.899 1.182 1.00 83.62 183 GLU A O 1
ATOM 1390 N N . GLU A 1 184 ? -7.426 -7.143 3.206 1.00 80.94 184 GLU A N 1
ATOM 1391 C CA . GLU A 1 184 ? -6.495 -6.004 3.195 1.00 80.94 184 GLU A CA 1
ATOM 1392 C C . GLU A 1 184 ? -5.041 -6.466 3.024 1.00 80.94 184 GLU A C 1
ATOM 1394 O O . GLU A 1 184 ? -4.283 -5.897 2.233 1.00 80.94 184 GLU A O 1
ATOM 1399 N N . ARG A 1 185 ? -4.646 -7.560 3.692 1.00 84.19 185 ARG A N 1
ATOM 1400 C CA . ARG A 1 185 ? -3.330 -8.178 3.486 1.00 84.19 185 ARG A CA 1
ATOM 1401 C C . ARG A 1 185 ? -3.170 -8.693 2.058 1.00 84.19 185 ARG A C 1
ATOM 1403 O O . ARG A 1 185 ? -2.103 -8.508 1.470 1.00 84.19 185 ARG A O 1
ATOM 1410 N N . ALA A 1 186 ? -4.182 -9.358 1.503 1.00 85.69 186 ALA A N 1
ATOM 1411 C CA . ALA A 1 186 ? -4.143 -9.849 0.130 1.00 85.69 186 ALA A CA 1
ATOM 1412 C C . ALA A 1 186 ? -4.029 -8.689 -0.872 1.00 85.69 186 ALA A C 1
ATOM 1414 O O . ALA A 1 186 ? -3.193 -8.747 -1.776 1.00 85.69 186 ALA A O 1
ATOM 1415 N N . GLN A 1 187 ? -4.791 -7.611 -0.668 1.00 83.12 187 GLN A N 1
ATOM 1416 C CA . GLN A 1 187 ? -4.758 -6.399 -1.483 1.00 83.12 187 GLN A CA 1
ATOM 1417 C C . GLN A 1 187 ? -3.406 -5.688 -1.391 1.00 83.12 187 GLN A C 1
ATOM 1419 O O . GLN A 1 187 ? -2.852 -5.297 -2.422 1.00 83.12 187 GLN A O 1
ATOM 1424 N N . TYR A 1 188 ? -2.838 -5.583 -0.187 1.00 82.19 188 TYR A N 1
ATOM 1425 C CA . TYR A 1 188 ? -1.497 -5.046 0.026 1.00 82.19 188 TYR A CA 1
ATOM 1426 C C . TYR A 1 188 ? -0.460 -5.863 -0.756 1.00 82.19 188 TYR A C 1
ATOM 1428 O O . TYR A 1 188 ? 0.252 -5.317 -1.595 1.00 82.19 188 TYR A O 1
ATOM 1436 N N . LEU A 1 189 ? -0.427 -7.189 -0.564 1.00 85.06 189 LEU A N 1
ATOM 1437 C CA . LEU A 1 189 ? 0.527 -8.069 -1.247 1.00 85.06 189 LEU A CA 1
ATOM 1438 C C . LEU A 1 189 ? 0.383 -8.010 -2.772 1.00 85.06 189 LEU A C 1
ATOM 1440 O O . LEU A 1 189 ? 1.390 -8.016 -3.482 1.00 85.06 189 LEU A O 1
ATOM 1444 N N . ALA A 1 190 ? -0.850 -7.955 -3.279 1.00 85.94 190 ALA A N 1
ATOM 1445 C CA . ALA A 1 190 ? -1.119 -7.816 -4.705 1.00 85.94 190 ALA A CA 1
ATOM 1446 C C . ALA A 1 190 ? -0.585 -6.481 -5.247 1.00 85.94 190 ALA A C 1
ATOM 1448 O O . ALA A 1 190 ? 0.124 -6.470 -6.254 1.00 85.94 190 ALA A O 1
ATOM 1449 N N . THR A 1 191 ? -0.864 -5.377 -4.550 1.00 81.75 191 THR A N 1
ATOM 1450 C CA . THR A 1 191 ? -0.422 -4.029 -4.936 1.00 81.75 191 THR A CA 1
ATOM 1451 C C . THR A 1 191 ? 1.100 -3.918 -4.906 1.00 81.75 191 THR A C 1
ATOM 1453 O O . THR A 1 191 ? 1.697 -3.486 -5.891 1.00 81.75 191 THR A O 1
ATOM 1456 N N . THR A 1 192 ? 1.751 -4.394 -3.840 1.00 82.06 192 THR A N 1
ATOM 1457 C CA . THR A 1 192 ? 3.216 -4.403 -3.720 1.00 82.06 192 THR A CA 1
ATOM 1458 C C . THR A 1 192 ? 3.867 -5.208 -4.843 1.00 82.06 192 THR A C 1
ATOM 1460 O O . THR A 1 192 ? 4.739 -4.685 -5.533 1.00 82.06 192 THR A O 1
ATOM 1463 N N . ARG A 1 193 ? 3.408 -6.441 -5.104 1.00 85.69 193 ARG A N 1
ATOM 1464 C CA . ARG A 1 193 ? 3.948 -7.274 -6.197 1.00 85.69 193 ARG A CA 1
ATOM 1465 C C . ARG A 1 193 ? 3.752 -6.628 -7.566 1.00 85.69 193 ARG A C 1
ATOM 1467 O O . ARG A 1 193 ? 4.645 -6.691 -8.410 1.00 85.69 193 ARG A O 1
ATOM 1474 N N . ALA A 1 194 ? 2.596 -6.005 -7.797 1.00 81.56 194 ALA A N 1
ATOM 1475 C CA . ALA A 1 194 ? 2.327 -5.287 -9.036 1.00 81.56 194 ALA A CA 1
ATOM 1476 C C . ALA A 1 194 ? 3.281 -4.096 -9.207 1.00 81.56 194 ALA A C 1
ATOM 1478 O O . ALA A 1 194 ? 3.870 -3.936 -10.275 1.00 81.56 194 ALA A O 1
ATOM 1479 N N . MET A 1 195 ? 3.489 -3.295 -8.158 1.00 79.81 195 MET A N 1
ATOM 1480 C CA . MET A 1 195 ? 4.439 -2.180 -8.179 1.00 79.81 195 MET A CA 1
ATOM 1481 C C . MET A 1 195 ? 5.870 -2.666 -8.436 1.00 79.81 195 MET A C 1
ATOM 1483 O O . MET A 1 195 ? 6.534 -2.144 -9.329 1.00 79.81 195 MET A O 1
ATOM 1487 N N . GLU A 1 196 ? 6.331 -3.700 -7.727 1.00 83.81 196 GLU A N 1
ATOM 1488 C CA . GLU A 1 196 ? 7.656 -4.306 -7.926 1.00 83.81 196 GLU A CA 1
ATOM 1489 C C . GLU A 1 196 ? 7.873 -4.760 -9.376 1.00 83.81 196 GLU A C 1
ATOM 1491 O O . GLU A 1 196 ? 8.893 -4.429 -9.991 1.00 83.81 196 GLU A O 1
ATOM 1496 N N . ALA A 1 197 ? 6.897 -5.470 -9.950 1.00 83.12 197 ALA A N 1
ATOM 1497 C CA . ALA A 1 197 ? 6.955 -5.925 -11.334 1.00 83.12 197 ALA A CA 1
ATOM 1498 C C . ALA A 1 197 ? 7.050 -4.746 -12.317 1.00 83.12 197 ALA A C 1
ATOM 1500 O O . ALA A 1 197 ? 7.904 -4.753 -13.210 1.00 83.12 197 ALA A O 1
ATOM 1501 N N . LYS A 1 198 ? 6.234 -3.702 -12.126 1.00 82.25 198 LYS A N 1
ATOM 1502 C CA . LYS A 1 198 ? 6.239 -2.507 -12.984 1.00 82.25 198 LYS A CA 1
ATOM 1503 C C . LYS A 1 198 ? 7.541 -1.711 -12.860 1.00 82.25 198 LYS A C 1
ATOM 1505 O O . LYS A 1 198 ? 8.111 -1.313 -13.876 1.00 82.25 198 LYS A O 1
ATOM 1510 N N . PHE A 1 199 ? 8.091 -1.547 -11.655 1.00 82.19 199 PHE A N 1
ATOM 1511 C CA . PHE A 1 199 ? 9.400 -0.907 -11.462 1.00 82.19 199 PHE A CA 1
ATOM 1512 C C . PHE A 1 199 ? 10.537 -1.688 -12.130 1.00 82.19 199 PHE A C 1
ATOM 1514 O O . PHE A 1 199 ? 11.435 -1.087 -12.736 1.00 82.19 199 PHE A O 1
ATOM 1521 N N . ALA A 1 200 ? 10.501 -3.021 -12.066 1.00 81.88 200 ALA A N 1
ATOM 1522 C CA . ALA A 1 200 ? 11.468 -3.869 -12.754 1.00 81.88 200 ALA A CA 1
ATOM 1523 C C . ALA A 1 200 ? 11.377 -3.701 -14.283 1.00 81.88 200 ALA A C 1
ATOM 1525 O O . ALA A 1 200 ? 12.406 -3.537 -14.951 1.00 81.88 200 ALA A O 1
ATOM 1526 N N . GLN A 1 201 ? 10.158 -3.672 -14.833 1.00 80.00 201 GLN A N 1
ATOM 1527 C CA . GLN A 1 201 ? 9.906 -3.432 -16.258 1.00 80.00 201 GLN A CA 1
ATOM 1528 C C . GLN A 1 201 ? 10.398 -2.047 -16.703 1.00 80.00 201 GLN A C 1
ATOM 1530 O O . GLN A 1 201 ? 11.175 -1.952 -17.657 1.00 80.00 201 GLN A O 1
ATOM 1535 N N . LEU A 1 202 ? 10.045 -0.988 -15.969 1.00 79.50 202 LEU A N 1
ATOM 1536 C CA . LEU A 1 202 ? 10.484 0.381 -16.249 1.00 79.50 202 LEU A CA 1
ATOM 1537 C C . LEU A 1 202 ? 12.016 0.503 -16.211 1.00 79.50 202 LEU A C 1
ATOM 1539 O O . LEU A 1 202 ? 12.629 1.106 -17.094 1.00 79.50 202 LEU A O 1
ATOM 1543 N N . THR A 1 203 ? 12.663 -0.130 -15.229 1.00 81.94 203 THR A N 1
ATOM 1544 C CA . THR A 1 203 ? 14.131 -0.167 -15.127 1.00 81.94 203 THR A CA 1
ATOM 1545 C C . THR A 1 203 ? 14.763 -0.833 -16.350 1.00 81.94 203 THR A C 1
ATOM 1547 O O . THR A 1 203 ? 15.765 -0.340 -16.878 1.00 81.94 203 THR A O 1
ATOM 1550 N N . LYS A 1 204 ? 14.187 -1.944 -16.828 1.00 83.00 204 LYS A N 1
ATOM 1551 C CA . LYS A 1 204 ? 14.662 -2.646 -18.028 1.00 83.00 204 LYS A CA 1
ATOM 1552 C C . LYS A 1 204 ? 14.526 -1.768 -19.274 1.00 83.00 204 LYS A C 1
ATOM 1554 O O . LYS A 1 204 ? 15.492 -1.650 -20.028 1.00 83.00 204 LYS A O 1
ATOM 1559 N N . LEU A 1 205 ? 13.381 -1.114 -19.467 1.00 78.31 205 LEU A N 1
ATOM 1560 C CA . LEU A 1 205 ? 13.144 -0.235 -20.617 1.00 78.31 205 LEU A CA 1
ATOM 1561 C C . LEU A 1 205 ? 14.072 0.981 -20.624 1.00 78.31 205 LEU A C 1
ATOM 1563 O O . LEU A 1 205 ? 14.696 1.265 -21.647 1.00 78.31 205 LEU A O 1
ATOM 1567 N N . ARG A 1 206 ? 14.265 1.637 -19.474 1.00 81.88 206 ARG A N 1
ATOM 1568 C CA . ARG A 1 206 ? 15.212 2.758 -19.347 1.00 81.88 206 ARG A CA 1
ATOM 1569 C C . ARG A 1 206 ? 16.642 2.346 -19.709 1.00 81.88 206 ARG A C 1
ATOM 1571 O O . ARG A 1 206 ? 17.325 3.080 -20.422 1.00 81.88 206 ARG A O 1
ATOM 1578 N N . ARG A 1 207 ? 17.090 1.150 -19.297 1.00 83.62 207 ARG A N 1
ATOM 1579 C CA . ARG A 1 207 ? 18.406 0.607 -19.695 1.00 83.62 207 ARG A CA 1
ATOM 1580 C C . ARG A 1 207 ? 18.506 0.378 -21.203 1.00 83.62 207 ARG A C 1
ATOM 1582 O O . ARG A 1 207 ? 19.536 0.703 -21.790 1.00 83.62 207 ARG A O 1
ATOM 1589 N N . LEU A 1 208 ? 17.456 -0.150 -21.834 1.00 82.44 208 LEU A N 1
ATOM 1590 C CA . LEU A 1 208 ? 17.420 -0.353 -23.286 1.00 82.44 208 LEU A CA 1
ATOM 1591 C C . LEU A 1 208 ? 17.474 0.978 -24.046 1.00 82.44 208 LEU A C 1
ATOM 1593 O O . LEU A 1 208 ? 18.264 1.113 -24.980 1.00 82.44 208 LEU A O 1
ATOM 1597 N N . LEU A 1 209 ? 16.699 1.976 -23.615 1.00 82.38 209 LEU A N 1
ATOM 1598 C CA . LEU A 1 209 ? 16.737 3.330 -24.174 1.00 82.38 209 LEU A CA 1
ATOM 1599 C C . LEU A 1 209 ? 18.133 3.955 -24.047 1.00 82.38 209 LEU A C 1
ATOM 1601 O O . LEU A 1 209 ? 18.676 4.470 -25.026 1.00 82.38 209 LEU A O 1
ATOM 1605 N N . GLN A 1 210 ? 18.761 3.847 -22.874 1.00 86.75 210 GLN A N 1
ATOM 1606 C CA . GLN A 1 210 ? 20.115 4.353 -22.644 1.00 86.75 210 GLN A CA 1
ATOM 1607 C C . GLN A 1 210 ? 21.158 3.639 -23.522 1.00 86.75 210 GLN A C 1
ATOM 1609 O O . GLN A 1 210 ? 22.039 4.285 -24.101 1.00 86.75 210 GLN A O 1
ATOM 1614 N N . ALA A 1 211 ? 21.058 2.316 -23.670 1.00 84.38 211 ALA A N 1
ATOM 1615 C CA . ALA A 1 211 ? 21.930 1.540 -24.549 1.00 84.38 211 ALA A CA 1
ATOM 1616 C C . ALA A 1 211 ? 21.776 1.965 -26.021 1.00 84.38 211 ALA A C 1
ATOM 1618 O O . ALA A 1 211 ? 22.777 2.182 -26.706 1.00 84.38 211 ALA A O 1
ATOM 1619 N N . LYS A 1 212 ? 20.540 2.176 -26.496 1.00 84.56 212 LYS A N 1
ATOM 1620 C CA . LYS A 1 212 ? 20.277 2.686 -27.852 1.00 84.56 212 LYS A CA 1
ATOM 1621 C C . LYS A 1 212 ? 20.872 4.081 -28.061 1.00 84.56 212 LYS A C 1
ATOM 1623 O O . LYS A 1 212 ? 21.557 4.302 -29.058 1.00 84.56 212 LYS A O 1
ATOM 1628 N N . TYR A 1 213 ? 20.680 4.997 -27.110 1.00 85.31 213 TYR A N 1
ATOM 1629 C CA . TYR A 1 213 ? 21.224 6.356 -27.191 1.00 85.31 213 TYR A CA 1
ATOM 1630 C C . TYR A 1 213 ? 22.758 6.368 -27.240 1.00 85.31 213 TYR A C 1
ATOM 1632 O O . TYR A 1 213 ? 23.364 7.026 -28.087 1.00 85.31 213 TYR A O 1
ATOM 1640 N N . THR A 1 214 ? 23.406 5.591 -26.368 1.00 88.94 214 THR A N 1
ATOM 1641 C CA . THR A 1 214 ? 24.874 5.489 -26.346 1.00 88.94 214 THR A CA 1
ATOM 1642 C C . THR A 1 214 ? 25.428 4.846 -27.618 1.00 88.94 214 THR A C 1
ATOM 1644 O O . THR A 1 214 ? 26.439 5.318 -28.140 1.00 88.94 214 THR A O 1
ATOM 1647 N N . ALA A 1 215 ? 24.758 3.830 -28.169 1.00 86.94 215 ALA A N 1
ATOM 1648 C CA . ALA A 1 215 ? 25.129 3.222 -29.444 1.00 86.94 215 ALA A CA 1
ATOM 1649 C C . ALA A 1 215 ? 24.974 4.198 -30.624 1.00 86.94 215 ALA A C 1
ATOM 1651 O O . ALA A 1 215 ? 25.887 4.314 -31.443 1.00 86.94 215 ALA A O 1
ATOM 1652 N N . ALA A 1 216 ? 23.863 4.939 -30.693 1.00 86.00 216 ALA A N 1
ATOM 1653 C CA . ALA A 1 216 ? 23.635 5.955 -31.720 1.00 86.00 216 ALA A CA 1
ATOM 1654 C C . ALA A 1 216 ? 24.705 7.057 -31.670 1.00 86.00 216 ALA A C 1
ATOM 1656 O O . ALA A 1 216 ? 25.302 7.394 -32.693 1.00 86.00 216 ALA A O 1
ATOM 1657 N N . ARG A 1 217 ? 25.039 7.545 -30.467 1.00 86.69 217 ARG A N 1
ATOM 1658 C CA . ARG A 1 217 ? 26.097 8.546 -30.272 1.00 86.69 217 ARG A CA 1
ATOM 1659 C C . ARG A 1 217 ? 27.462 8.052 -30.761 1.00 86.69 217 ARG A C 1
ATOM 1661 O O . ARG A 1 217 ? 28.171 8.806 -31.423 1.00 86.69 217 ARG A O 1
ATOM 1668 N N . ARG A 1 218 ? 27.816 6.790 -30.486 1.00 89.69 218 ARG A N 1
ATOM 1669 C CA . ARG A 1 218 ? 29.066 6.179 -30.978 1.00 89.69 218 ARG A CA 1
ATOM 1670 C C . ARG A 1 218 ? 29.120 6.126 -32.505 1.00 89.69 218 ARG A C 1
ATOM 1672 O O . ARG A 1 218 ? 30.151 6.472 -33.069 1.00 89.69 218 ARG A O 1
ATOM 1679 N N . LYS A 1 219 ? 28.018 5.763 -33.175 1.00 88.00 219 LYS A N 1
ATOM 1680 C CA . LYS A 1 219 ? 27.944 5.743 -34.649 1.00 88.00 219 LYS A CA 1
ATOM 1681 C C . LYS A 1 219 ? 28.182 7.127 -35.260 1.00 88.00 219 LYS A C 1
ATOM 1683 O O . LYS A 1 219 ? 28.944 7.241 -36.211 1.00 88.00 219 LYS A O 1
ATOM 1688 N N . ILE A 1 220 ? 27.600 8.177 -34.670 1.00 86.88 220 ILE A N 1
ATOM 1689 C CA . ILE A 1 220 ? 27.801 9.567 -35.121 1.00 86.88 220 ILE A CA 1
ATOM 1690 C C . ILE A 1 220 ? 29.274 9.986 -35.010 1.00 86.88 220 ILE A C 1
ATOM 1692 O O . ILE A 1 220 ? 29.766 10.716 -35.863 1.00 86.88 220 ILE A O 1
ATOM 1696 N N . HIS A 1 221 ? 29.981 9.546 -33.965 1.00 88.00 221 HIS A N 1
ATOM 1697 C CA . HIS A 1 221 ? 31.398 9.885 -33.781 1.00 88.00 221 HIS A CA 1
ATOM 1698 C C . HIS A 1 221 ? 32.312 9.069 -34.708 1.00 88.00 221 HIS A C 1
ATOM 1700 O O . HIS A 1 221 ? 33.329 9.586 -35.153 1.00 88.00 221 HIS A O 1
ATOM 1706 N N . ALA A 1 222 ? 31.943 7.825 -35.027 1.00 90.50 222 ALA A N 1
ATOM 1707 C CA . ALA A 1 222 ? 32.710 6.966 -35.927 1.00 90.50 222 ALA A CA 1
ATOM 1708 C C . ALA A 1 222 ? 32.627 7.398 -37.403 1.00 90.50 222 ALA A C 1
ATOM 1710 O O . ALA A 1 222 ? 33.601 7.243 -38.120 1.00 90.50 222 ALA A O 1
ATOM 1711 N N . GLY A 1 223 ? 31.499 7.960 -37.853 1.00 85.88 223 GLY A N 1
ATOM 1712 C CA . GLY A 1 223 ? 31.316 8.409 -39.243 1.00 85.88 223 GLY A CA 1
ATOM 1713 C C . GLY A 1 223 ? 31.913 9.782 -39.585 1.00 85.88 223 GLY A C 1
ATOM 1714 O O . GLY A 1 223 ? 31.587 10.327 -40.633 1.00 85.88 223 GLY A O 1
ATOM 1715 N N . ARG A 1 224 ? 32.710 10.383 -38.691 1.00 77.12 224 ARG A N 1
ATOM 1716 C CA . ARG A 1 224 ? 33.377 11.685 -38.905 1.00 77.12 224 ARG A CA 1
ATOM 1717 C C . ARG A 1 224 ? 34.869 11.571 -39.250 1.00 77.12 224 ARG A C 1
ATOM 1719 O O . ARG A 1 224 ? 35.522 12.604 -39.364 1.00 77.12 224 ARG A O 1
ATOM 1726 N N . TYR A 1 225 ? 35.384 10.354 -39.391 1.00 61.56 225 TYR A N 1
ATOM 1727 C CA . TYR A 1 225 ? 36.757 10.042 -39.793 1.00 61.56 225 TYR A CA 1
ATOM 1728 C C . TYR A 1 225 ? 36.733 9.245 -41.092 1.00 61.56 225 TYR A C 1
ATOM 1730 O O . TYR A 1 225 ? 37.680 9.421 -41.884 1.00 61.56 225 TYR A O 1
#

Radius of gyration: 29.63 Å; Cα contacts (8 Å, |Δi|>4): 75; chains: 1; bounding box: 78×40×83 Å

Foldseek 3Di:
DDPVVVLVVLLVVLVVVLVVLVVVLVVLVVVLVCLVCVPVVVVVPPPPPPPPPDPDDDDDDDDDDDDDPDDDPPDPVPVPDPDDDDDDDPVVPPPPPVVPPVLVVLVVVLVVLVVVLVVLSVVSVVLSVVSVVVSVVSVVLSVPADVVCSVVSVVVVLVVLLVVCVVVVHDSPDPDPPDPPVVSVVSVVVSVVVNVVSVVVSVVSVVVSVVVVVVVVVVVVVVPD

Solvent-accessible surface area (backbone atoms only — not comparable to full-atom values): 13700 Å² total; per-residue (Å²): 134,57,75,66,60,52,37,51,52,51,42,51,51,53,51,53,51,30,53,51,36,47,50,48,39,54,51,49,52,54,53,48,56,60,69,76,52,58,60,70,71,62,61,73,69,68,73,65,78,71,74,70,92,74,85,81,74,89,79,92,79,90,77,89,84,79,90,79,82,81,88,60,98,77,53,78,85,64,72,84,73,78,82,82,69,85,76,78,63,82,76,76,64,74,80,62,84,61,79,71,56,74,58,54,58,54,48,51,52,45,52,51,50,52,51,53,45,52,52,52,50,50,54,50,51,54,50,47,52,52,48,40,53,50,24,54,50,47,46,49,45,54,73,71,34,57,94,92,30,42,60,58,31,51,50,51,49,52,52,51,53,46,55,53,34,53,75,69,73,43,74,78,87,59,90,64,69,98,61,59,62,68,57,53,50,51,53,48,52,51,51,51,52,51,48,53,53,50,52,52,51,46,53,51,49,53,51,51,53,51,51,51,51,55,52,52,53,50,52,62,62,62,74,75,117

Nearest PDB structures (foldseek):
  7n6g-assembly1_3S  TM=1.632E-01  e=1.295E+00  Chlamydomonas reinhardtii
  4ovv-assembly1_B  TM=3.387E-01  e=8.951E+00  Homo sapiens
  5nnv-assembly2_B  TM=2.196E-01  e=8.951E+00  Bacillus subtilis subsp. subtilis str. 168

Secondary structure (DSSP, 8-state):
--HHHHHHHHHHHHHHHHHHHHHHHHHHHHHHHHHH--HHHHHTT-------TT------------------TT-TTTTTSS--PPPP-GGGGTT---TTHHHHHHHHHHHHHHHHHHHHHHHHHHHHHHHHHHHHHHHHHHHTPPTT-HHHHHHHHHHHHHHHHHHTT--TT----SS-HHHHHHHHHHHHHHHHHHHHHHHHHHHHHHHHHHHHHHHHHHTT-

Sequence (225 aa):
MQSADMEIALFSCLQERTSLLQFMVDLLSALQTLFYDPTPFTRLRLRSASPPPGAAGRRRSTSREPTHRHLHSGCYACASQCDLAPLPSAQAMKDIGTTISGGDDLRELCTALEAEIAQASQAFSAQVQRVLAEAEQSARAIGSAAPGQSLRACGLWVEQEKRRKEKQGLPSDRAVPSVDWAEERAQYLATTRAMEAKFAQLTKLRRLLQAKYTAARRKIHAGRY